Protein AF-A0AAW0UJ44-F1 (afdb_monomer_lite)

Organism: Scylla paramamosain (NCBI:txid85552)

InterPro domains:
  IPR011009 Protein kinase-like domain superfamily [SSF56112] (5-92)
  IPR020519 Divergent protein kinase domain 2A/B [PTHR32073] (2-184)
  IPR022049 FAM69, protein-kinase domain [PF12260] (1-160)

Foldseek 3Di:
DDDDDDDDDDAADFQLVVLPPDLLLLLVVLLLLLVVLCCLQPDQKRKAQQDFASRQWHAHPVSHIDGPDRPPIDTERLPDPQAAADEAEDPVPPDPQDQDDDPCNVHRHSGYSRSLLSSLQQAQDCCHSHPSCRHHSNPDDDPVLCVVPVCLNVLSVLLNVDDPPPDPDRPRNSVSSVVNSVSSVVVSVVVVVVD

Sequence (195 aa):
MCGRVIVEDYVGPTLSQLSHVSWLERADYARQLLEMAQEFSSAEFRLYLTDVSLDNFAVDTKGKVKIIDAENIVLVDPSVRGLETTEHINKGIGCQDCFSFSYEDLCGHTSTDHNFFAVCKGMLSSTAYSQDLPVGLLHSPPSWVTDVYPSLKTDVEDCAGHINLNIHHLPRRREAALHLHSQLVNILREALLHS

Radius of gyration: 17.27 Å; chains: 1; bounding box: 43×37×57 Å

Structure (mmCIF, N/CA/C/O backbone):
data_AF-A0AAW0UJ44-F1
#
_entry.id   AF-A0AAW0UJ44-F1
#
loop_
_atom_site.group_PDB
_atom_site.id
_atom_site.type_symbol
_atom_site.label_atom_id
_atom_site.label_alt_id
_atom_site.label_comp_id
_atom_site.label_asym_id
_atom_site.label_entity_id
_atom_site.label_seq_id
_atom_site.pdbx_PDB_ins_code
_atom_site.Cartn_x
_atom_site.Cartn_y
_atom_site.Cartn_z
_atom_site.occupancy
_atom_site.B_iso_or_equiv
_atom_site.auth_seq_id
_atom_site.auth_comp_id
_atom_site.auth_asym_id
_atom_site.auth_atom_id
_atom_site.pdbx_PDB_model_num
ATOM 1 N N . MET A 1 1 ? -23.323 -8.556 -32.069 1.00 46.91 1 MET A N 1
ATOM 2 C CA . MET A 1 1 ? -22.274 -8.084 -31.141 1.00 46.91 1 MET A CA 1
ATOM 3 C C . MET A 1 1 ? -21.636 -9.303 -30.510 1.00 46.91 1 MET A C 1
ATOM 5 O O . MET A 1 1 ? -22.373 -10.175 -30.071 1.00 46.91 1 MET A O 1
ATOM 9 N N . CYS A 1 2 ? -20.308 -9.373 -30.506 1.00 71.06 2 CYS A N 1
ATOM 10 C CA . CYS A 1 2 ? -19.541 -10.365 -29.752 1.00 71.06 2 CYS A CA 1
ATOM 11 C C . CYS A 1 2 ? -18.865 -9.631 -28.587 1.00 71.06 2 CYS A C 1
ATOM 13 O O . CYS A 1 2 ? -18.422 -8.500 -28.776 1.00 71.06 2 CYS A O 1
ATOM 15 N N . GLY A 1 3 ? -18.803 -10.250 -27.410 1.00 81.12 3 GLY A N 1
ATOM 16 C CA . GLY A 1 3 ? -18.160 -9.698 -26.215 1.00 81.12 3 GLY A CA 1
ATOM 17 C C . GLY A 1 3 ? -17.510 -10.806 -25.389 1.00 81.12 3 GLY A C 1
ATOM 18 O O . GLY A 1 3 ? -17.819 -11.983 -25.584 1.00 81.12 3 GLY A O 1
ATOM 19 N N . ARG A 1 4 ? -16.596 -10.430 -24.492 1.00 86.69 4 ARG A N 1
ATOM 20 C CA . ARG A 1 4 ? -15.988 -11.329 -23.503 1.00 86.69 4 ARG A CA 1
ATOM 21 C C . ARG A 1 4 ? -16.749 -11.177 -22.190 1.00 86.69 4 ARG A C 1
ATOM 23 O O . ARG A 1 4 ? -16.949 -10.059 -21.736 1.00 86.69 4 ARG A O 1
ATOM 30 N N . VAL A 1 5 ? -17.150 -12.297 -21.598 1.00 86.75 5 VAL A N 1
ATOM 31 C CA . VAL A 1 5 ? -17.680 -12.350 -20.232 1.00 86.75 5 VAL A CA 1
ATOM 32 C C . VAL A 1 5 ? -16.677 -13.128 -19.397 1.00 86.75 5 VAL A C 1
ATOM 34 O O . VAL A 1 5 ? -16.260 -14.216 -19.797 1.00 86.75 5 VAL A O 1
ATOM 37 N N . ILE A 1 6 ? -16.273 -12.551 -18.272 1.00 84.81 6 ILE A N 1
ATOM 38 C CA . ILE A 1 6 ? -15.472 -13.213 -17.245 1.00 84.81 6 ILE A CA 1
ATOM 39 C C . ILE A 1 6 ? -16.392 -13.373 -16.035 1.00 84.81 6 ILE A C 1
ATOM 41 O O . ILE A 1 6 ? -17.153 -12.462 -15.716 1.00 84.81 6 ILE A O 1
ATOM 45 N N . VAL A 1 7 ? -16.387 -14.558 -15.430 1.00 86.62 7 VAL A N 1
ATOM 46 C CA . VAL A 1 7 ? -17.130 -14.847 -14.200 1.00 86.62 7 VAL A CA 1
ATOM 47 C C . VAL A 1 7 ? -16.101 -15.143 -13.127 1.00 86.62 7 VAL A C 1
ATOM 49 O O . VAL A 1 7 ? -15.234 -15.992 -13.331 1.00 86.62 7 VAL A O 1
ATOM 52 N N . GLU A 1 8 ? -16.205 -14.433 -12.015 1.00 86.31 8 GLU A N 1
ATOM 53 C CA . GLU A 1 8 ? -15.254 -14.475 -10.910 1.00 86.31 8 GLU A CA 1
ATOM 54 C C . GLU A 1 8 ? -15.999 -14.753 -9.607 1.00 86.31 8 GLU A C 1
ATOM 56 O O . GLU A 1 8 ? -17.198 -14.478 -9.483 1.00 86.31 8 GLU A O 1
ATOM 61 N N . ASP A 1 9 ? -15.292 -15.324 -8.636 1.00 87.62 9 ASP A N 1
ATOM 62 C CA . ASP A 1 9 ? -15.851 -15.556 -7.310 1.00 87.62 9 ASP A CA 1
ATOM 63 C C . ASP A 1 9 ? -16.035 -14.228 -6.569 1.00 87.62 9 ASP A C 1
ATOM 65 O O . ASP A 1 9 ? -15.149 -13.372 -6.548 1.00 87.62 9 ASP A O 1
ATOM 69 N N . TYR A 1 10 ? -17.169 -14.077 -5.884 1.00 92.19 10 TYR A N 1
ATOM 70 C CA . TYR A 1 10 ? -17.384 -12.931 -5.008 1.00 92.19 10 TYR A CA 1
ATOM 71 C C . TYR A 1 10 ? -16.518 -13.053 -3.746 1.00 92.19 10 TYR A C 1
ATOM 73 O O . TYR A 1 10 ? -16.737 -13.936 -2.914 1.00 92.19 10 TYR A O 1
ATOM 81 N N . VAL A 1 11 ? -15.543 -12.153 -3.599 1.00 95.25 11 VAL A N 1
ATOM 82 C CA . VAL A 1 11 ? -14.631 -12.119 -2.444 1.00 95.25 11 VAL A CA 1
ATOM 83 C C . VAL A 1 11 ? -15.315 -11.545 -1.202 1.00 95.25 11 VAL A C 1
ATOM 85 O O . VAL A 1 11 ? -15.215 -12.130 -0.124 1.00 95.25 11 VAL A O 1
ATOM 88 N N . GLY A 1 12 ? -16.004 -10.414 -1.351 1.00 96.31 12 GLY A N 1
ATOM 89 C CA . GLY A 1 12 ? -16.557 -9.634 -0.248 1.00 96.31 12 GLY A CA 1
ATOM 90 C C . GLY A 1 12 ? -16.681 -8.148 -0.608 1.00 96.31 12 GLY A C 1
ATOM 91 O O . GLY A 1 12 ? -16.559 -7.800 -1.786 1.00 96.31 12 GLY A O 1
ATOM 92 N N . PRO A 1 13 ? -16.960 -7.270 0.372 1.00 96.50 13 PRO A N 1
ATOM 93 C CA . PRO A 1 13 ? -17.008 -5.824 0.155 1.00 96.50 13 PRO A CA 1
ATOM 94 C C . PRO A 1 13 ? -15.626 -5.246 -0.183 1.00 96.50 13 PRO A C 1
ATOM 96 O O . PRO A 1 13 ? -14.598 -5.755 0.279 1.00 96.50 13 PRO A O 1
ATOM 99 N N . THR A 1 14 ? -15.609 -4.169 -0.969 1.00 95.94 14 THR A N 1
ATOM 100 C CA . THR A 1 14 ? -14.381 -3.446 -1.329 1.00 95.94 14 THR A CA 1
ATOM 101 C C . THR A 1 14 ? -13.852 -2.613 -0.160 1.00 95.94 14 THR A C 1
ATOM 103 O O . THR A 1 14 ? -14.579 -2.317 0.793 1.00 95.94 14 THR A O 1
ATOM 106 N N . LEU A 1 15 ? -12.585 -2.191 -0.206 1.00 95.06 15 LEU A N 1
ATOM 107 C CA . LEU A 1 15 ? -12.025 -1.346 0.855 1.00 95.06 15 LEU A CA 1
ATOM 108 C C . LEU A 1 15 ? -12.718 0.023 0.946 1.00 95.06 15 LEU A C 1
ATOM 110 O O . LEU A 1 15 ? -12.825 0.567 2.046 1.00 95.06 15 LEU A O 1
ATOM 114 N N . SER A 1 16 ? -13.236 0.562 -0.163 1.00 92.44 16 SER A N 1
ATOM 115 C CA . SER A 1 16 ? -14.014 1.813 -0.167 1.00 92.44 16 SER A CA 1
ATOM 116 C C . SER A 1 16 ? -15.304 1.674 0.660 1.00 92.44 16 SER A C 1
ATOM 118 O O . SER A 1 16 ? -15.636 2.535 1.483 1.00 92.44 16 SER A O 1
ATOM 120 N N . GLN A 1 17 ? -15.979 0.527 0.531 1.00 93.12 17 GLN A N 1
ATOM 121 C CA . GLN A 1 17 ? -17.191 0.173 1.270 1.00 93.12 17 GLN A CA 1
ATOM 122 C C . GLN A 1 17 ? -16.921 -0.074 2.759 1.00 93.12 17 GLN A C 1
ATOM 124 O O . GLN A 1 17 ? -17.833 0.042 3.579 1.00 93.12 17 GLN A O 1
ATOM 129 N N . LEU A 1 18 ? -15.674 -0.372 3.128 1.00 91.75 18 LEU A N 1
ATOM 130 C CA . LEU A 1 18 ? -15.243 -0.667 4.495 1.00 91.75 18 LEU A CA 1
ATOM 131 C C . LEU A 1 18 ? -14.648 0.542 5.229 1.00 91.75 18 LEU A C 1
ATOM 133 O O . LEU A 1 18 ? -14.080 0.389 6.304 1.00 91.75 18 LEU A O 1
ATOM 137 N N . SER A 1 19 ? -14.821 1.767 4.733 1.00 84.88 19 SER A N 1
ATOM 138 C CA . SER A 1 19 ? -14.338 2.984 5.415 1.00 84.88 19 SER A CA 1
ATOM 139 C C . SER A 1 19 ? -14.875 3.176 6.848 1.00 84.88 19 SER A C 1
ATOM 141 O O . SER A 1 19 ? -14.248 3.861 7.656 1.00 84.88 19 SER A O 1
ATOM 143 N N . HIS A 1 20 ? -16.008 2.551 7.177 1.00 89.19 20 HIS A N 1
ATOM 144 C CA . HIS A 1 20 ? -16.716 2.677 8.453 1.00 89.19 20 HIS A CA 1
ATOM 145 C C . HIS A 1 20 ? -16.324 1.636 9.516 1.00 89.19 20 HIS A C 1
ATOM 147 O O . HIS A 1 20 ? -16.793 1.736 10.653 1.00 89.19 20 HIS A O 1
ATOM 153 N N . VAL A 1 21 ? -15.515 0.628 9.169 1.00 94.62 21 VAL A N 1
ATOM 154 C CA . VAL A 1 21 ? -15.103 -0.410 10.128 1.00 94.62 21 VAL A CA 1
ATOM 155 C C . VAL A 1 21 ? -14.151 0.151 11.186 1.00 94.62 21 VAL A C 1
ATOM 157 O O . VAL A 1 21 ? -13.693 1.301 11.106 1.00 94.62 21 VAL A O 1
ATOM 160 N N . SER A 1 22 ? -13.844 -0.655 12.207 1.00 95.88 22 SER A N 1
ATOM 161 C CA . SER A 1 22 ? -12.963 -0.211 13.283 1.00 95.88 22 SER A CA 1
ATOM 162 C C . SER A 1 22 ? -11.598 0.220 12.741 1.00 95.88 22 SER A C 1
ATOM 164 O O . SER A 1 22 ? -11.107 -0.275 11.725 1.00 95.88 22 SER A O 1
ATOM 166 N N . TRP A 1 23 ? -10.950 1.157 13.434 1.00 96.25 23 TRP A N 1
ATOM 167 C CA . TRP A 1 23 ? -9.623 1.604 13.015 1.00 96.25 23 TRP A CA 1
ATOM 168 C C . TRP A 1 23 ? -8.607 0.450 12.982 1.00 96.25 23 TRP A C 1
ATOM 170 O O . TRP A 1 23 ? -7.757 0.421 12.100 1.00 96.25 23 TRP A O 1
ATOM 180 N N . LEU A 1 24 ? -8.728 -0.529 13.889 1.00 97.25 24 LEU A N 1
ATOM 181 C CA . LEU A 1 24 ? -7.854 -1.706 13.921 1.00 97.25 24 LEU A CA 1
ATOM 182 C C . LEU A 1 24 ? -8.025 -2.598 12.687 1.00 97.25 24 LEU A C 1
ATOM 184 O O . LEU A 1 24 ? -7.034 -3.073 12.145 1.00 97.25 24 LEU A O 1
ATOM 188 N N . GLU A 1 25 ? -9.250 -2.780 12.198 1.00 97.31 25 GLU A N 1
ATOM 189 C CA . GLU A 1 25 ? -9.482 -3.497 10.939 1.00 97.31 25 GLU A CA 1
ATOM 190 C C . GLU A 1 25 ? -8.870 -2.742 9.753 1.00 97.31 25 GLU A C 1
ATOM 192 O O . GLU A 1 25 ? -8.134 -3.330 8.964 1.00 97.31 25 GLU A O 1
ATOM 197 N N . ARG A 1 26 ? -9.073 -1.418 9.672 1.00 96.69 26 ARG A N 1
ATOM 198 C CA . ARG A 1 26 ? -8.444 -0.590 8.626 1.00 96.69 26 ARG A CA 1
ATOM 199 C C . ARG A 1 26 ? -6.914 -0.628 8.690 1.00 96.69 26 ARG A C 1
ATOM 201 O O . ARG A 1 26 ? -6.260 -0.665 7.649 1.00 96.69 26 ARG A O 1
ATOM 208 N N . ALA A 1 27 ? -6.344 -0.647 9.894 1.00 97.88 27 ALA A N 1
ATOM 209 C CA . ALA A 1 27 ? -4.909 -0.783 10.117 1.00 97.88 27 ALA A CA 1
ATOM 210 C C . ALA A 1 27 ? -4.379 -2.151 9.662 1.00 97.88 27 ALA A C 1
ATOM 212 O O . ALA A 1 27 ? -3.304 -2.216 9.063 1.00 97.88 27 ALA A O 1
ATOM 213 N N . ASP A 1 28 ? -5.134 -3.233 9.869 1.00 98.44 28 ASP A N 1
ATOM 214 C CA . ASP A 1 28 ? -4.769 -4.547 9.336 1.00 98.44 28 ASP A CA 1
ATOM 215 C C . ASP A 1 28 ? -4.858 -4.598 7.804 1.00 98.44 28 ASP A C 1
ATOM 217 O O . ASP A 1 28 ? -3.968 -5.156 7.162 1.00 98.44 28 ASP A O 1
ATOM 221 N N . TYR A 1 29 ? -5.852 -3.951 7.190 1.00 98.31 29 TYR A N 1
ATOM 222 C CA . TYR A 1 29 ? -5.917 -3.838 5.727 1.00 98.31 29 TYR A CA 1
ATOM 223 C C . TYR A 1 29 ? -4.722 -3.057 5.172 1.00 98.31 29 TYR A C 1
ATOM 225 O O . TYR A 1 29 ? -4.083 -3.502 4.220 1.00 98.31 29 TYR A O 1
ATOM 233 N N . ALA A 1 30 ? -4.360 -1.938 5.804 1.00 97.94 30 ALA A N 1
ATOM 234 C CA . ALA A 1 30 ? -3.176 -1.160 5.448 1.00 97.94 30 ALA A CA 1
ATOM 235 C C . ALA A 1 30 ? -1.884 -1.986 5.553 1.00 97.94 30 ALA A C 1
ATOM 237 O O . ALA A 1 30 ? -1.056 -1.950 4.642 1.00 97.94 30 ALA A O 1
ATOM 238 N N . ARG A 1 31 ? -1.733 -2.783 6.620 1.00 98.56 31 ARG A N 1
ATOM 239 C CA . ARG A 1 31 ? -0.612 -3.722 6.780 1.00 98.56 31 ARG A CA 1
ATOM 240 C C . ARG A 1 31 ? -0.548 -4.711 5.611 1.00 98.56 31 ARG A C 1
ATOM 242 O O . ARG A 1 31 ? 0.523 -4.883 5.037 1.00 98.56 31 ARG A O 1
ATOM 249 N N . GLN A 1 32 ? -1.671 -5.330 5.241 1.00 98.69 32 GLN A N 1
ATOM 250 C CA . GLN A 1 32 ? -1.734 -6.284 4.122 1.00 98.69 32 GLN A CA 1
ATOM 251 C C . GLN A 1 32 ? -1.389 -5.629 2.775 1.00 98.69 32 GLN A C 1
ATOM 253 O O . GLN A 1 32 ? -0.674 -6.220 1.972 1.00 98.69 32 GLN A O 1
ATOM 258 N N . LEU A 1 33 ? -1.835 -4.393 2.531 1.00 98.25 33 LEU A N 1
ATOM 259 C CA . LEU A 1 33 ? -1.490 -3.649 1.312 1.00 98.25 33 LEU A CA 1
ATOM 260 C C . LEU A 1 33 ? 0.016 -3.354 1.216 1.00 98.25 33 LEU A C 1
ATOM 262 O O . LEU A 1 33 ? 0.597 -3.460 0.137 1.00 98.25 33 LEU A O 1
ATOM 266 N N . LEU A 1 34 ? 0.666 -3.016 2.335 1.00 98.50 34 LEU A N 1
ATOM 267 C CA . LEU A 1 34 ? 2.120 -2.815 2.382 1.00 98.50 34 LEU A CA 1
ATOM 268 C C . LEU A 1 34 ? 2.886 -4.122 2.119 1.00 98.50 34 LEU A C 1
ATOM 270 O O . LEU A 1 34 ? 3.910 -4.100 1.434 1.00 98.50 34 LEU A O 1
ATOM 274 N N . GLU A 1 35 ? 2.375 -5.258 2.606 1.00 98.38 35 GLU A N 1
ATOM 275 C CA . GLU A 1 35 ? 2.922 -6.587 2.291 1.00 98.38 35 GLU A CA 1
ATOM 276 C C . GLU A 1 35 ? 2.830 -6.884 0.797 1.00 98.38 35 GLU A C 1
ATOM 278 O O . GLU A 1 35 ? 3.846 -7.213 0.188 1.00 98.38 35 GLU A O 1
ATOM 283 N N . MET A 1 36 ? 1.663 -6.673 0.179 1.00 97.81 36 MET A N 1
ATOM 284 C CA . MET A 1 36 ? 1.495 -6.843 -1.269 1.00 97.81 36 MET A CA 1
ATOM 285 C C . MET A 1 36 ? 2.444 -5.938 -2.062 1.00 97.81 36 MET A C 1
ATOM 287 O O . MET A 1 36 ? 3.098 -6.398 -2.998 1.00 97.81 36 MET A O 1
ATOM 291 N N . ALA A 1 37 ? 2.574 -4.663 -1.673 1.00 97.25 37 ALA A N 1
ATOM 292 C CA . ALA A 1 37 ? 3.499 -3.739 -2.325 1.00 97.25 37 ALA A CA 1
ATOM 293 C C . ALA A 1 37 ? 4.945 -4.244 -2.265 1.00 97.25 37 ALA A C 1
ATOM 295 O O . ALA A 1 37 ? 5.669 -4.161 -3.263 1.00 97.25 37 ALA A O 1
ATOM 296 N N . GLN A 1 38 ? 5.365 -4.802 -1.129 1.00 97.38 38 GLN A N 1
ATOM 297 C CA . GLN A 1 38 ? 6.685 -5.402 -0.981 1.00 97.38 38 GLN A CA 1
ATOM 298 C C . GLN A 1 38 ? 6.826 -6.676 -1.816 1.00 97.38 38 GLN A C 1
ATOM 300 O O . GLN A 1 38 ? 7.807 -6.787 -2.553 1.00 97.38 38 GLN A O 1
ATOM 305 N N . GLU A 1 39 ? 5.876 -7.607 -1.754 1.00 97.00 39 GLU A N 1
ATOM 306 C CA . GLU A 1 39 ? 5.909 -8.869 -2.502 1.00 97.00 39 GLU A CA 1
ATOM 307 C C . GLU A 1 39 ? 5.997 -8.621 -4.012 1.00 97.00 39 GLU A C 1
ATOM 309 O O . GLU A 1 39 ? 6.934 -9.083 -4.661 1.00 97.00 39 GLU A O 1
ATOM 314 N N . PHE A 1 40 ? 5.123 -7.786 -4.572 1.00 96.44 40 PHE A N 1
ATOM 315 C CA . PHE A 1 40 ? 5.131 -7.463 -6.002 1.00 96.44 40 PHE A CA 1
ATOM 316 C C . PHE A 1 40 ? 6.371 -6.702 -6.462 1.00 96.44 40 PHE A C 1
ATOM 318 O O . PHE A 1 40 ? 6.834 -6.881 -7.588 1.00 96.44 40 PHE A O 1
ATOM 325 N N . SER A 1 41 ? 6.949 -5.884 -5.584 1.00 95.38 41 SER A N 1
ATOM 326 C CA . SER A 1 41 ? 8.183 -5.152 -5.881 1.00 95.38 41 SER A CA 1
ATOM 327 C C . SER A 1 41 ? 9.447 -5.983 -5.648 1.00 95.38 41 SER A C 1
ATOM 329 O O . SER A 1 41 ? 10.544 -5.481 -5.898 1.00 95.38 41 SER A O 1
ATOM 331 N N . SER A 1 42 ? 9.328 -7.207 -5.120 1.00 93.75 42 SER A N 1
ATOM 332 C CA . SER A 1 42 ? 10.460 -8.082 -4.776 1.00 93.75 42 SER A CA 1
ATOM 333 C C . SER A 1 42 ? 10.389 -9.495 -5.370 1.00 93.75 42 SER A C 1
ATOM 335 O O . SER A 1 42 ? 11.395 -10.206 -5.321 1.00 93.75 42 SER A O 1
ATOM 337 N N . ALA A 1 43 ? 9.282 -9.856 -6.022 1.00 93.81 43 ALA A N 1
ATOM 338 C CA . ALA A 1 43 ? 9.097 -11.101 -6.763 1.00 93.81 43 ALA A CA 1
ATOM 339 C C . ALA A 1 43 ? 10.068 -11.255 -7.949 1.00 93.81 43 ALA A C 1
ATOM 341 O O . ALA A 1 43 ? 10.665 -10.278 -8.402 1.00 93.81 43 ALA A O 1
ATOM 342 N N . GLU A 1 44 ? 10.223 -12.489 -8.447 1.00 94.38 44 GLU A N 1
ATOM 343 C CA . GLU A 1 44 ? 11.096 -12.829 -9.588 1.00 94.38 44 GLU A CA 1
ATOM 344 C C . GLU A 1 44 ? 10.878 -11.880 -10.770 1.00 94.38 44 GLU A C 1
ATOM 346 O O . GLU A 1 44 ? 11.822 -11.260 -11.252 1.00 94.38 44 GLU A O 1
ATOM 351 N N . PHE A 1 45 ? 9.611 -11.693 -11.136 1.00 95.81 45 PHE A N 1
ATOM 352 C CA . PHE A 1 45 ? 9.167 -10.600 -11.983 1.00 95.81 45 PHE A CA 1
ATOM 353 C C . PHE A 1 45 ? 8.587 -9.499 -11.107 1.00 95.81 45 PHE A C 1
ATOM 355 O O . PHE A 1 45 ? 7.794 -9.770 -10.202 1.00 95.81 45 PHE A O 1
ATOM 362 N N . ARG A 1 46 ? 8.950 -8.249 -11.388 1.00 96.25 46 ARG A N 1
ATOM 363 C CA . ARG A 1 46 ? 8.305 -7.108 -10.742 1.00 96.25 46 ARG A CA 1
ATOM 364 C C . ARG A 1 46 ? 6.923 -6.937 -11.345 1.00 96.25 46 ARG A C 1
ATOM 366 O O . ARG A 1 46 ? 6.785 -6.899 -12.566 1.00 96.25 46 ARG A O 1
ATOM 373 N N . LEU A 1 47 ? 5.922 -6.843 -10.482 1.00 96.56 47 LEU A N 1
ATOM 374 C CA . LEU A 1 47 ? 4.538 -6.595 -10.863 1.00 96.56 47 LEU A CA 1
ATOM 375 C C . LEU A 1 47 ? 4.195 -5.175 -10.431 1.00 96.56 47 LEU A C 1
ATOM 377 O O . LEU A 1 47 ? 4.207 -4.879 -9.240 1.00 96.56 47 LEU A O 1
ATOM 381 N N . TYR A 1 48 ? 3.924 -4.287 -11.376 1.00 95.81 48 TYR A N 1
ATOM 382 C CA . TYR A 1 48 ? 3.569 -2.900 -11.094 1.00 95.81 48 TYR A CA 1
ATOM 383 C C . TYR A 1 48 ? 2.094 -2.681 -11.396 1.00 95.81 48 TYR A C 1
ATOM 385 O O . TYR A 1 48 ? 1.661 -2.813 -12.541 1.00 95.81 48 TYR A O 1
ATOM 393 N N . LEU A 1 49 ? 1.327 -2.393 -10.344 1.00 92.62 49 LEU A N 1
ATOM 394 C CA . LEU A 1 49 ? -0.107 -2.145 -10.441 1.00 92.62 49 LEU A CA 1
ATOM 395 C C . LEU A 1 49 ? -0.341 -0.736 -10.986 1.00 92.62 49 LEU A C 1
ATOM 397 O O . LEU A 1 49 ? 0.050 0.234 -10.348 1.00 92.62 49 LEU A O 1
ATOM 401 N N . THR A 1 50 ? -1.003 -0.611 -12.130 1.00 91.25 50 THR A N 1
ATOM 402 C CA . THR A 1 50 ? -1.202 0.684 -12.805 1.00 91.25 50 THR A CA 1
ATOM 403 C C . THR A 1 50 ? -2.594 1.280 -12.625 1.00 91.25 50 THR A C 1
ATOM 405 O O . THR A 1 50 ? -2.832 2.401 -13.070 1.00 91.25 50 THR A O 1
ATOM 408 N N . ASP A 1 51 ? -3.500 0.556 -11.975 1.00 87.25 51 ASP A N 1
ATOM 409 C CA . ASP A 1 51 ? -4.828 1.046 -11.622 1.00 87.25 51 ASP A CA 1
ATOM 410 C C . ASP A 1 51 ? -5.124 0.705 -10.160 1.00 87.25 51 ASP A C 1
ATOM 412 O O . ASP A 1 51 ? -5.728 -0.312 -9.829 1.00 87.25 51 ASP A O 1
ATOM 416 N N . VAL A 1 52 ? -4.561 1.497 -9.247 1.00 88.12 52 VAL A N 1
ATOM 417 C CA . VAL A 1 52 ? -4.663 1.252 -7.805 1.00 88.12 52 VAL A CA 1
ATOM 418 C C . VAL A 1 52 ? -5.706 2.184 -7.207 1.00 88.12 52 VAL A C 1
ATOM 420 O O . VAL A 1 52 ? -5.511 3.397 -7.139 1.00 88.12 52 VAL A O 1
ATOM 423 N N . SER A 1 53 ? -6.798 1.599 -6.723 1.00 88.94 53 SER A N 1
ATOM 424 C CA . SER A 1 53 ? -7.883 2.279 -6.015 1.00 88.94 53 SER A CA 1
ATOM 425 C C . SER A 1 53 ? -8.407 1.382 -4.892 1.00 88.94 53 SER A C 1
ATOM 427 O O . SER A 1 53 ? -8.156 0.179 -4.896 1.00 88.94 53 SER A O 1
ATOM 429 N N . LEU A 1 54 ? -9.158 1.935 -3.935 1.00 91.62 54 LEU A N 1
ATOM 430 C CA . LEU A 1 54 ? -9.762 1.131 -2.863 1.00 91.62 54 LEU A CA 1
ATOM 431 C C . LEU A 1 54 ? -10.853 0.169 -3.368 1.00 91.62 54 LEU A C 1
ATOM 433 O O . LEU A 1 54 ? -11.162 -0.798 -2.672 1.00 91.62 54 LEU A O 1
ATOM 437 N N . ASP A 1 55 ? -11.422 0.410 -4.550 1.00 92.00 55 ASP A N 1
ATOM 438 C CA . ASP A 1 55 ? -12.411 -0.475 -5.173 1.00 92.00 55 ASP A CA 1
ATOM 439 C C . ASP A 1 55 ? -11.786 -1.722 -5.798 1.00 92.00 55 ASP A C 1
ATOM 441 O O . ASP A 1 55 ? -12.430 -2.766 -5.851 1.00 92.00 55 ASP A O 1
ATOM 445 N N . ASN A 1 56 ? -10.508 -1.660 -6.171 1.00 93.06 56 ASN A N 1
ATOM 446 C CA . ASN A 1 56 ? -9.807 -2.783 -6.800 1.00 93.06 56 ASN A CA 1
ATOM 447 C C . ASN A 1 56 ? -9.345 -3.840 -5.778 1.00 93.06 56 ASN A C 1
ATOM 449 O O . ASN A 1 56 ? -8.799 -4.885 -6.148 1.00 93.06 56 ASN A O 1
ATOM 453 N N . PHE A 1 57 ? -9.610 -3.604 -4.487 1.00 95.44 57 PHE A N 1
ATOM 454 C CA . PHE A 1 57 ? -9.344 -4.535 -3.396 1.00 95.44 57 PHE A CA 1
ATOM 455 C C . PHE A 1 57 ? -10.616 -4.849 -2.614 1.00 95.44 57 PHE A C 1
ATOM 457 O O . PHE A 1 57 ? -11.357 -3.949 -2.220 1.00 95.44 57 PHE A O 1
ATOM 464 N N . ALA A 1 58 ? -10.815 -6.126 -2.298 1.00 97.00 58 ALA A N 1
ATOM 465 C CA . ALA A 1 58 ? -11.902 -6.597 -1.448 1.00 97.00 58 ALA A CA 1
ATOM 466 C C . ALA A 1 58 ? -11.388 -7.414 -0.268 1.00 97.00 58 ALA A C 1
ATOM 468 O O . ALA A 1 58 ? -10.287 -7.967 -0.303 1.00 97.00 58 ALA A O 1
ATOM 469 N N . VAL A 1 59 ? -12.204 -7.499 0.778 1.00 97.94 59 VAL A N 1
ATOM 470 C CA . VAL A 1 59 ? -11.877 -8.239 1.998 1.00 97.94 59 VAL A CA 1
ATOM 471 C C . VAL A 1 59 ? -12.774 -9.460 2.108 1.00 97.94 59 VAL A C 1
ATOM 473 O O . VAL A 1 59 ? -13.998 -9.346 2.071 1.00 97.94 59 VAL A O 1
ATOM 476 N N . ASP A 1 60 ? -12.167 -10.636 2.250 1.00 96.88 60 ASP A N 1
ATOM 477 C CA . ASP A 1 60 ? -12.920 -11.873 2.438 1.00 96.88 60 ASP A CA 1
ATOM 478 C C . ASP A 1 60 ? -13.451 -12.040 3.872 1.00 96.88 60 ASP A C 1
ATOM 480 O O . ASP A 1 60 ? -13.125 -11.290 4.794 1.00 96.88 60 ASP A O 1
ATOM 484 N N . THR A 1 61 ? -14.255 -13.080 4.099 1.00 95.50 61 THR A N 1
ATOM 485 C CA . THR A 1 61 ? -14.857 -13.361 5.416 1.00 95.50 61 THR A CA 1
ATOM 486 C C . THR A 1 61 ? -13.841 -13.664 6.525 1.00 95.50 61 THR A C 1
ATOM 488 O O . THR A 1 61 ? -14.231 -13.812 7.681 1.00 95.50 61 THR A O 1
ATOM 491 N N . LYS A 1 62 ? -12.554 -13.831 6.197 1.00 96.38 62 LYS A N 1
ATOM 492 C CA . LYS A 1 62 ? -11.453 -14.045 7.147 1.00 96.38 62 LYS A CA 1
ATOM 493 C C . LYS A 1 62 ? -10.631 -12.772 7.369 1.00 96.38 62 LYS A C 1
ATOM 495 O O . LYS A 1 62 ? -9.582 -12.847 8.008 1.00 96.38 62 LYS A O 1
ATOM 500 N N . GLY A 1 63 ? -11.067 -11.632 6.831 1.00 96.38 63 GLY A N 1
ATOM 501 C CA . GLY A 1 63 ? -10.348 -10.366 6.922 1.00 96.38 63 GLY A CA 1
ATOM 502 C C . GLY A 1 63 ? -9.152 -10.271 5.974 1.00 96.38 63 GLY A C 1
ATOM 503 O O . GLY A 1 63 ? -8.277 -9.436 6.196 1.00 96.38 63 GLY A O 1
ATOM 504 N N . LYS A 1 64 ? -9.052 -11.127 4.944 1.00 98.12 64 LYS A N 1
ATOM 505 C CA . LYS A 1 64 ? -7.938 -11.074 3.987 1.00 98.12 64 LYS A CA 1
ATOM 506 C C . LYS A 1 64 ? -8.253 -10.154 2.823 1.00 98.12 64 LYS A C 1
ATOM 508 O O . LYS A 1 64 ? -9.241 -10.362 2.122 1.00 98.12 64 LYS A O 1
ATOM 513 N N . VAL A 1 65 ? -7.376 -9.176 2.615 1.00 97.81 65 VAL A N 1
ATOM 514 C CA . VAL A 1 65 ? -7.400 -8.288 1.455 1.00 97.81 65 VAL A CA 1
ATOM 515 C C . VAL A 1 65 ? -6.987 -9.097 0.225 1.00 97.81 65 VAL A C 1
ATOM 517 O O . VAL A 1 65 ? -6.013 -9.851 0.268 1.00 97.81 65 VAL A O 1
ATOM 520 N N . LYS A 1 66 ? -7.725 -8.951 -0.873 1.00 96.50 66 LYS A N 1
ATOM 521 C CA . LYS A 1 66 ? -7.427 -9.540 -2.181 1.00 96.50 66 LYS A CA 1
ATOM 522 C C . LYS A 1 66 ? -7.612 -8.499 -3.268 1.00 96.50 66 LYS A C 1
ATOM 524 O O . LYS A 1 66 ? -8.496 -7.655 -3.160 1.00 96.50 66 LYS A O 1
ATOM 529 N N . ILE A 1 67 ? -6.817 -8.612 -4.323 1.00 94.25 67 ILE A N 1
ATOM 530 C CA . ILE A 1 67 ? -7.043 -7.865 -5.558 1.00 94.25 67 ILE A CA 1
ATOM 531 C C . ILE A 1 67 ? -8.198 -8.526 -6.300 1.00 94.25 67 ILE A C 1
ATOM 533 O O . ILE A 1 67 ? -8.175 -9.741 -6.506 1.00 94.25 67 ILE A O 1
ATOM 537 N N . ILE A 1 68 ? -9.193 -7.727 -6.664 1.00 93.62 68 ILE A N 1
ATOM 538 C CA . ILE A 1 68 ? -10.335 -8.160 -7.476 1.00 93.62 68 ILE A CA 1
ATOM 539 C C . ILE A 1 68 ? -10.316 -7.549 -8.874 1.00 93.62 68 ILE A C 1
ATOM 541 O O . ILE A 1 68 ? -10.938 -8.099 -9.770 1.00 93.62 68 ILE A O 1
ATOM 545 N N . ASP A 1 69 ? -9.556 -6.470 -9.069 1.00 89.19 69 ASP A N 1
ATOM 546 C CA . ASP A 1 69 ? -9.273 -5.907 -10.382 1.00 89.19 69 ASP A CA 1
ATOM 547 C C . ASP A 1 69 ? -7.759 -5.727 -10.539 1.00 89.19 69 ASP A C 1
ATOM 549 O O . ASP A 1 69 ? -7.101 -5.018 -9.776 1.00 89.19 69 ASP A O 1
ATOM 553 N N . ALA A 1 70 ? -7.207 -6.454 -11.505 1.00 85.44 70 ALA A N 1
ATOM 554 C CA . ALA A 1 70 ? -5.787 -6.526 -11.820 1.00 85.44 70 ALA A CA 1
ATOM 555 C C . ALA A 1 70 ? -5.519 -6.062 -13.262 1.00 85.44 70 ALA A C 1
ATOM 557 O O . ALA A 1 70 ? -4.608 -6.565 -13.932 1.00 85.44 70 ALA A O 1
ATOM 558 N N . GLU A 1 71 ? -6.330 -5.141 -13.778 1.00 87.25 71 GLU A N 1
ATOM 559 C CA . GLU A 1 71 ? -6.121 -4.592 -15.108 1.00 87.25 71 GLU A CA 1
ATOM 560 C C . GLU A 1 71 ? -4.782 -3.843 -15.228 1.00 87.25 71 GLU A C 1
ATOM 562 O O . GLU A 1 71 ? -4.273 -3.209 -14.303 1.00 87.25 71 GLU A O 1
ATOM 567 N N . ASN A 1 72 ? -4.201 -3.929 -16.428 1.00 87.81 72 ASN A N 1
ATOM 568 C CA . ASN A 1 72 ? -3.039 -3.149 -16.862 1.00 87.81 72 ASN A CA 1
ATOM 569 C C . ASN A 1 72 ? -1.721 -3.362 -16.076 1.00 87.81 72 ASN A C 1
ATOM 571 O O . ASN A 1 72 ? -0.778 -2.596 -16.264 1.00 87.81 72 ASN A O 1
ATOM 575 N N . ILE A 1 73 ? -1.590 -4.439 -15.286 1.00 92.88 73 ILE A N 1
ATOM 576 C CA . ILE A 1 73 ? -0.334 -4.769 -14.584 1.00 92.88 73 ILE A CA 1
ATOM 577 C C . ILE A 1 73 ? 0.860 -4.793 -15.548 1.00 92.88 73 ILE A C 1
ATOM 579 O O . ILE A 1 73 ? 0.878 -5.531 -16.537 1.00 92.88 73 ILE A O 1
ATOM 583 N N . VAL A 1 74 ? 1.902 -4.038 -15.201 1.00 95.44 74 VAL A N 1
ATOM 584 C CA . VAL A 1 74 ? 3.189 -4.067 -15.897 1.00 95.44 74 VAL A CA 1
ATOM 585 C C . VAL A 1 74 ? 4.074 -5.127 -15.261 1.00 95.44 74 VAL A C 1
ATOM 587 O O . VAL A 1 74 ? 4.338 -5.098 -14.060 1.00 95.44 74 VAL A O 1
ATOM 590 N N . LEU A 1 75 ? 4.549 -6.057 -16.085 1.00 96.06 75 LEU A N 1
ATOM 591 C CA . LEU A 1 75 ? 5.452 -7.126 -15.682 1.00 96.06 75 LEU A CA 1
ATOM 592 C C . LEU A 1 75 ? 6.865 -6.825 -16.188 1.00 96.06 75 LEU A C 1
ATOM 594 O O . LEU A 1 75 ? 7.071 -6.664 -17.391 1.00 96.06 75 LEU A O 1
ATOM 598 N N . VAL A 1 76 ? 7.835 -6.765 -15.275 1.00 96.62 76 VAL A N 1
ATOM 599 C CA . VAL A 1 76 ? 9.240 -6.467 -15.592 1.00 96.62 76 VAL A CA 1
ATOM 600 C C . VAL A 1 76 ? 10.128 -7.604 -15.115 1.00 96.62 76 VAL A C 1
ATOM 602 O O . VAL A 1 76 ? 10.085 -7.989 -13.949 1.00 96.62 76 VAL A O 1
ATOM 605 N N . ASP A 1 77 ? 10.958 -8.122 -16.016 1.00 96.81 77 ASP A N 1
ATOM 606 C CA . ASP A 1 77 ? 12.041 -9.043 -15.682 1.00 96.81 77 ASP A CA 1
ATOM 607 C C . ASP A 1 77 ? 13.299 -8.232 -15.315 1.00 96.81 77 ASP A C 1
ATOM 609 O O . ASP A 1 77 ? 13.945 -7.670 -16.207 1.00 96.81 77 ASP A O 1
ATOM 613 N N . PRO A 1 78 ? 13.681 -8.156 -14.025 1.00 94.81 78 PRO A N 1
ATOM 614 C CA . PRO A 1 78 ? 14.832 -7.369 -13.598 1.00 94.81 78 PRO A CA 1
ATOM 615 C C . PRO A 1 78 ? 16.176 -7.994 -14.014 1.00 94.81 78 PRO A C 1
ATOM 617 O O . PRO A 1 78 ? 17.219 -7.381 -13.787 1.00 94.81 78 PRO A O 1
ATOM 620 N N . SER A 1 79 ? 16.186 -9.205 -14.591 1.00 94.94 79 SER A N 1
ATOM 621 C CA . SER A 1 79 ? 17.395 -9.884 -15.077 1.00 94.94 79 SER A CA 1
ATOM 622 C C . SER A 1 79 ? 17.809 -9.466 -16.495 1.00 94.94 79 SER A C 1
ATOM 624 O O . SER A 1 79 ? 18.929 -9.764 -16.932 1.00 94.94 79 SER A O 1
ATOM 626 N N . VAL A 1 80 ? 16.936 -8.748 -17.212 1.00 94.19 80 VAL A N 1
ATOM 627 C CA . VAL A 1 80 ? 17.217 -8.224 -18.552 1.00 94.19 80 VAL A CA 1
ATOM 628 C C . VAL A 1 80 ? 18.387 -7.237 -18.502 1.00 94.19 80 VAL A C 1
ATOM 630 O O . VAL A 1 80 ? 18.502 -6.391 -17.615 1.00 94.19 80 VAL A O 1
ATOM 633 N N . ARG A 1 81 ? 19.299 -7.342 -19.475 1.00 92.75 81 ARG A N 1
ATOM 634 C CA . ARG A 1 81 ? 20.460 -6.445 -19.569 1.00 92.75 81 ARG A CA 1
ATOM 635 C C . ARG A 1 81 ? 20.047 -5.062 -20.064 1.00 92.75 81 ARG A C 1
ATOM 637 O O . ARG A 1 81 ? 19.213 -4.953 -20.954 1.00 92.75 81 ARG A O 1
ATOM 644 N N . GLY A 1 82 ? 20.740 -4.034 -19.577 1.00 92.19 82 GLY A N 1
ATOM 645 C CA . GLY A 1 82 ? 20.537 -2.649 -20.012 1.00 92.19 82 GLY A CA 1
ATOM 646 C C . GLY A 1 82 ? 19.516 -1.870 -19.183 1.00 92.19 82 GLY A C 1
ATOM 647 O O . GLY A 1 82 ? 19.235 -0.732 -19.531 1.00 92.19 82 GLY A O 1
ATOM 648 N N . LEU A 1 83 ? 18.998 -2.460 -18.101 1.00 95.06 83 LEU A N 1
ATOM 649 C CA . LEU A 1 83 ? 18.194 -1.753 -17.108 1.00 95.06 83 LEU A CA 1
ATOM 650 C C . LEU A 1 83 ? 19.078 -0.917 -16.177 1.00 95.06 83 LEU A C 1
ATOM 652 O O . LEU A 1 83 ? 20.161 -1.353 -15.769 1.00 95.06 83 LEU A O 1
ATOM 656 N N . GLU A 1 84 ? 18.576 0.248 -15.789 1.00 94.69 84 GLU A N 1
ATOM 657 C CA . GLU A 1 84 ? 19.173 1.076 -14.749 1.00 94.69 84 GLU A CA 1
ATOM 658 C C . GLU A 1 84 ? 19.088 0.364 -13.393 1.00 94.69 84 GLU A C 1
ATOM 660 O O . GLU A 1 84 ? 18.055 -0.188 -13.005 1.00 94.69 84 GLU A O 1
ATOM 665 N N . THR A 1 85 ? 20.200 0.343 -12.658 1.00 91.88 85 THR A N 1
ATOM 666 C CA . THR A 1 85 ? 20.293 -0.361 -11.365 1.00 91.88 85 THR A CA 1
ATOM 667 C C . THR A 1 85 ? 19.922 0.517 -10.178 1.00 91.88 85 THR A C 1
ATOM 669 O O . THR A 1 85 ? 19.700 0.014 -9.074 1.00 91.88 85 THR A O 1
ATOM 672 N N . THR A 1 86 ? 19.860 1.829 -10.387 1.00 90.12 86 THR A N 1
ATOM 673 C CA . THR A 1 86 ? 19.307 2.771 -9.423 1.00 90.12 86 THR A CA 1
ATOM 674 C C . THR A 1 86 ? 17.798 2.565 -9.336 1.00 90.12 86 THR A C 1
ATOM 676 O O . THR A 1 86 ? 17.123 2.373 -10.340 1.00 90.12 86 THR A O 1
ATOM 679 N N . GL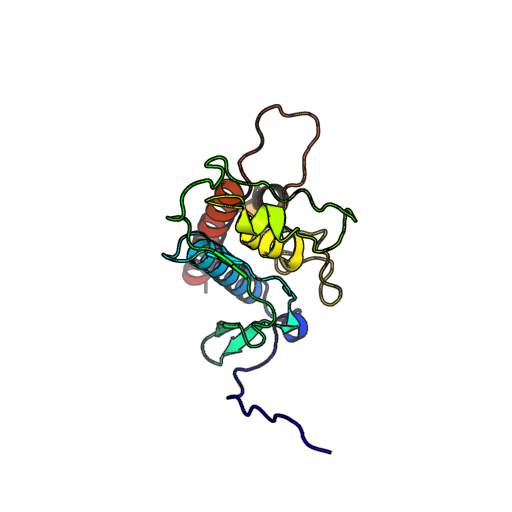U A 1 87 ? 17.248 2.578 -8.122 1.00 89.62 87 GLU A N 1
ATOM 680 C CA . GLU A 1 87 ? 15.797 2.481 -7.967 1.00 89.62 87 GLU A CA 1
ATOM 681 C C . GLU A 1 87 ? 15.137 3.741 -8.532 1.00 89.62 87 GLU A C 1
ATOM 683 O O . GLU A 1 87 ? 15.478 4.859 -8.131 1.00 89.62 87 GLU A O 1
ATOM 688 N N . HIS A 1 88 ? 14.178 3.562 -9.439 1.00 91.44 88 HIS A N 1
ATOM 689 C CA . HIS A 1 88 ? 13.361 4.669 -9.907 1.00 91.44 88 HIS A CA 1
ATOM 690 C C . HIS A 1 88 ? 12.384 5.108 -8.815 1.00 91.44 88 HIS A C 1
ATOM 692 O O . HIS A 1 88 ? 11.563 4.319 -8.332 1.00 91.44 88 HIS A O 1
ATOM 698 N N . ILE A 1 89 ? 12.457 6.394 -8.478 1.00 88.81 89 ILE A N 1
ATOM 699 C CA . ILE A 1 89 ? 11.571 7.044 -7.518 1.00 88.81 89 ILE A CA 1
ATOM 700 C C . ILE A 1 89 ? 10.421 7.698 -8.269 1.00 88.81 89 ILE A C 1
ATOM 702 O O . ILE A 1 89 ? 10.622 8.676 -8.991 1.00 88.81 89 ILE A O 1
ATOM 7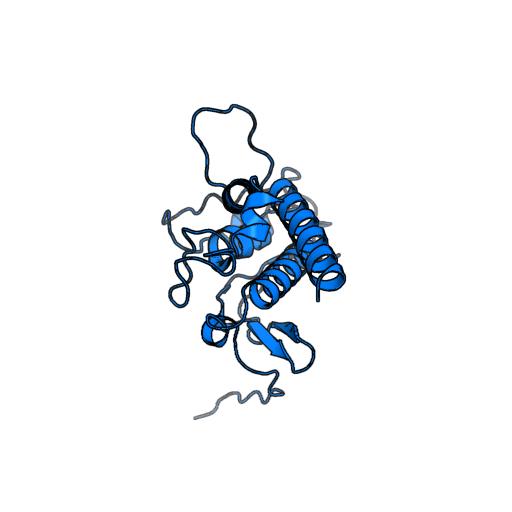06 N N . ASN A 1 90 ? 9.204 7.206 -8.050 1.00 86.81 90 ASN A N 1
ATOM 707 C CA . ASN A 1 90 ? 8.012 7.810 -8.619 1.00 86.81 90 ASN A CA 1
ATOM 708 C C . ASN A 1 90 ? 7.784 9.205 -8.010 1.00 86.81 90 ASN A C 1
ATOM 710 O O . ASN A 1 90 ? 7.620 9.346 -6.793 1.00 86.81 90 ASN A O 1
ATOM 714 N N . LYS A 1 91 ? 7.799 10.233 -8.863 1.00 78.56 91 LYS A N 1
ATOM 715 C CA . LYS A 1 91 ? 7.682 11.646 -8.469 1.00 78.56 91 LYS A CA 1
ATOM 716 C C . LYS A 1 91 ? 6.252 12.196 -8.532 1.00 78.56 91 LYS A C 1
ATOM 718 O O . LYS A 1 91 ? 6.080 13.381 -8.270 1.00 78.56 91 LYS A O 1
ATOM 723 N N . GLY A 1 92 ? 5.254 11.399 -8.923 1.00 72.94 92 GLY A N 1
ATOM 724 C CA . GLY A 1 92 ? 3.901 11.907 -9.177 1.00 72.94 92 GLY A CA 1
ATOM 725 C C . GLY A 1 92 ? 3.860 12.910 -10.340 1.00 72.94 92 GLY A C 1
ATOM 726 O O . GLY A 1 92 ? 3.228 13.959 -10.254 1.00 72.94 92 GLY A O 1
ATOM 727 N N . ILE A 1 93 ? 4.602 12.643 -11.424 1.00 60.00 93 ILE A N 1
ATOM 728 C CA . ILE A 1 93 ? 4.678 13.539 -12.592 1.00 60.00 93 ILE A CA 1
ATOM 729 C C . ILE A 1 93 ? 3.268 13.738 -13.171 1.00 60.00 93 ILE A C 1
ATOM 731 O O . ILE A 1 93 ? 2.595 12.762 -13.483 1.00 60.00 93 ILE A O 1
ATOM 735 N N . GLY A 1 94 ? 2.829 14.986 -13.345 1.00 57.53 94 GLY A N 1
ATOM 736 C CA . GLY A 1 94 ? 1.570 15.317 -14.028 1.00 57.53 94 GLY A CA 1
ATOM 737 C C . GLY A 1 94 ? 0.438 15.793 -13.119 1.00 57.53 94 GLY A C 1
ATOM 738 O O . GLY A 1 94 ? -0.350 16.618 -13.572 1.00 57.53 94 GLY A O 1
ATOM 739 N N . CYS A 1 95 ? 0.396 15.391 -11.843 1.00 58.31 95 CYS A N 1
ATOM 740 C CA . CYS A 1 95 ? -0.318 16.134 -10.803 1.00 58.31 95 CYS A CA 1
ATOM 741 C C . CYS A 1 95 ? 0.085 15.681 -9.387 1.00 58.31 95 CYS A C 1
ATOM 743 O O . CYS A 1 95 ? 0.390 14.518 -9.146 1.00 58.31 95 CYS A O 1
ATOM 745 N N . GLN A 1 96 ? 0.078 16.625 -8.443 1.00 54.09 96 GLN A N 1
ATOM 746 C CA . GLN A 1 96 ? 0.550 16.428 -7.066 1.00 54.09 96 GLN A CA 1
ATOM 747 C C . GLN A 1 96 ? -0.375 15.518 -6.224 1.00 54.09 96 GLN A C 1
ATOM 749 O O . GLN A 1 96 ? 0.059 14.971 -5.208 1.00 54.09 96 GLN A O 1
ATOM 754 N N . ASP A 1 97 ? -1.611 15.308 -6.696 1.00 61.56 97 ASP A N 1
ATOM 755 C CA . ASP A 1 97 ? -2.693 14.589 -6.012 1.00 61.56 97 ASP A CA 1
ATOM 756 C C . ASP A 1 97 ? -3.332 13.497 -6.895 1.00 61.56 97 ASP A C 1
ATOM 758 O O . ASP A 1 97 ? -4.533 13.251 -6.818 1.00 61.56 97 ASP A O 1
ATOM 762 N N . CYS A 1 98 ? -2.560 12.846 -7.768 1.00 72.00 98 CYS A N 1
ATOM 763 C CA . CYS A 1 98 ? -3.049 11.729 -8.580 1.00 72.00 98 CYS A CA 1
ATOM 764 C C . CYS A 1 98 ? -2.022 10.617 -8.694 1.00 72.00 98 CYS A C 1
ATOM 766 O O . CYS A 1 98 ? -0.814 10.803 -8.526 1.00 72.00 98 CYS A O 1
ATOM 768 N N . PHE A 1 99 ? -2.542 9.442 -9.024 1.00 80.06 99 PHE A N 1
ATOM 769 C CA . PHE A 1 99 ? -1.727 8.327 -9.432 1.00 80.06 99 PHE A CA 1
ATOM 770 C C . PHE A 1 99 ? -1.133 8.584 -10.816 1.00 80.06 99 PHE A C 1
ATOM 772 O O . PHE A 1 99 ? -1.865 8.783 -11.785 1.00 80.06 99 PHE A O 1
ATOM 779 N N . SER A 1 100 ? 0.195 8.590 -10.918 1.00 81.75 100 SER A N 1
ATOM 780 C CA . SER A 1 100 ? 0.877 8.715 -12.200 1.00 81.75 100 SER A CA 1
ATOM 781 C C . SER A 1 100 ? 2.118 7.839 -12.275 1.00 81.75 100 SER A C 1
ATOM 783 O O . SER A 1 100 ? 2.751 7.510 -11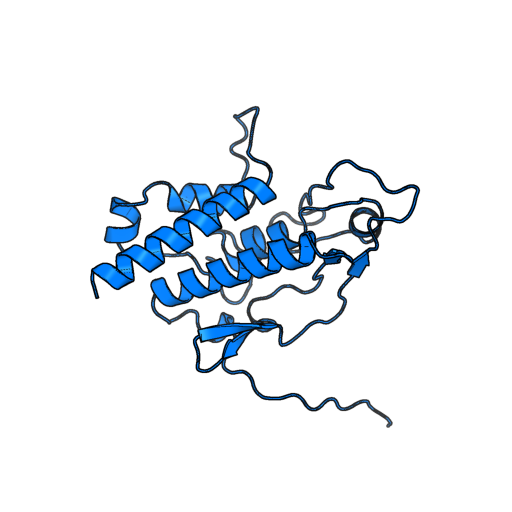.268 1.00 81.75 100 SER A O 1
ATOM 785 N N . PHE A 1 101 ? 2.446 7.417 -13.492 1.00 87.94 101 PHE A N 1
ATOM 786 C CA . PHE A 1 101 ? 3.592 6.571 -13.795 1.00 87.94 101 PHE A CA 1
ATOM 787 C C . PHE A 1 101 ? 3.957 6.691 -15.278 1.00 87.94 101 PHE A C 1
ATOM 789 O O . PHE A 1 101 ? 3.177 7.188 -16.089 1.00 87.94 101 PHE A O 1
ATOM 796 N N . SER A 1 102 ? 5.150 6.217 -15.625 1.00 90.69 102 SER A N 1
ATOM 797 C CA . SER A 1 102 ? 5.631 6.105 -16.999 1.00 90.69 102 SER A CA 1
ATOM 798 C C . SER A 1 102 ? 6.049 4.667 -17.254 1.00 90.69 102 SER A C 1
ATOM 800 O O . SER A 1 102 ? 6.818 4.109 -16.476 1.00 90.69 102 SER A O 1
ATOM 802 N N . TYR A 1 103 ? 5.589 4.074 -18.356 1.00 93.12 103 TYR A N 1
ATOM 803 C CA . TYR A 1 103 ? 6.056 2.748 -18.766 1.00 93.12 103 TYR A CA 1
ATOM 804 C C . TYR A 1 103 ? 7.570 2.718 -18.994 1.00 93.12 103 TYR A C 1
ATOM 806 O O . TYR A 1 103 ? 8.198 1.706 -18.714 1.00 93.12 103 TYR A O 1
ATOM 814 N N . GLU A 1 104 ? 8.164 3.818 -19.460 1.00 94.25 104 GLU A N 1
ATOM 815 C CA . GLU A 1 104 ? 9.616 3.921 -19.631 1.00 94.25 104 GLU A CA 1
ATOM 816 C C . GLU A 1 104 ? 10.337 3.826 -18.283 1.00 94.25 104 GLU A C 1
ATOM 818 O O . GLU A 1 104 ? 11.284 3.058 -18.147 1.00 94.25 104 GLU A O 1
ATOM 823 N N . ASP A 1 105 ? 9.833 4.517 -17.260 1.00 92.88 105 ASP A N 1
ATOM 824 C CA . ASP A 1 105 ? 10.421 4.464 -15.923 1.00 92.88 105 ASP A CA 1
ATOM 825 C C . ASP A 1 105 ? 10.210 3.096 -15.258 1.00 92.88 105 ASP A C 1
ATOM 827 O O . ASP A 1 105 ? 11.141 2.555 -14.659 1.00 92.88 105 ASP A O 1
ATOM 831 N N . LEU A 1 106 ? 9.011 2.510 -15.381 1.00 94.62 106 LEU A N 1
ATOM 832 C CA . LEU A 1 106 ? 8.702 1.190 -14.820 1.00 94.62 106 LEU A CA 1
ATOM 833 C C . LEU A 1 106 ? 9.549 0.088 -15.473 1.00 94.62 106 LEU A C 1
ATOM 835 O O . LEU A 1 106 ? 10.094 -0.760 -14.771 1.00 94.62 106 LEU A O 1
ATOM 839 N N . CYS A 1 107 ? 9.668 0.103 -16.803 1.00 95.50 107 CYS A N 1
ATOM 840 C CA . CYS A 1 107 ? 10.355 -0.936 -17.571 1.00 95.50 107 CYS A CA 1
ATOM 841 C C . CYS A 1 107 ? 11.860 -0.688 -17.737 1.00 95.50 107 CYS A C 1
ATOM 843 O O . CYS A 1 107 ? 12.566 -1.598 -18.162 1.00 95.50 107 CYS A O 1
ATOM 845 N N . GLY A 1 108 ? 12.350 0.523 -17.456 1.00 95.88 108 GLY A N 1
ATOM 846 C CA . GLY A 1 108 ? 13.747 0.924 -17.650 1.00 95.88 108 GLY A CA 1
ATOM 847 C C . GLY A 1 108 ? 14.664 0.665 -16.455 1.00 95.88 108 GLY A C 1
ATOM 848 O O . GLY A 1 108 ? 15.876 0.822 -16.582 1.00 95.88 108 GLY A O 1
ATOM 849 N N . HIS A 1 109 ? 14.118 0.248 -15.309 1.00 95.12 109 HIS A N 1
ATOM 850 C CA . HIS A 1 109 ? 14.866 0.073 -14.063 1.00 95.12 109 HIS A CA 1
ATOM 851 C C . HIS A 1 109 ? 14.697 -1.340 -13.495 1.00 95.12 109 HIS A C 1
ATOM 853 O O . HIS A 1 109 ? 13.662 -1.981 -13.663 1.00 95.12 109 HIS A O 1
ATOM 859 N N . THR A 1 110 ? 15.696 -1.827 -12.755 1.00 94.62 110 THR A N 1
ATOM 860 C CA . THR A 1 110 ? 15.608 -3.125 -12.052 1.00 94.62 110 THR A CA 1
ATOM 861 C C . THR A 1 110 ? 14.668 -3.090 -10.840 1.00 94.62 110 THR A C 1
ATOM 863 O O . THR A 1 110 ? 14.231 -4.134 -10.339 1.00 94.62 110 THR A O 1
ATOM 866 N N . SER A 1 111 ? 14.373 -1.887 -10.344 1.00 93.12 111 SER A N 1
ATOM 867 C CA . SER A 1 111 ? 13.436 -1.632 -9.257 1.00 93.12 111 SER A CA 1
ATOM 868 C C . SER A 1 111 ? 12.842 -0.234 -9.380 1.00 93.12 111 SER A C 1
ATOM 870 O O . SER A 1 111 ? 13.530 0.724 -9.726 1.00 93.12 111 SER A O 1
ATOM 872 N N . THR A 1 112 ? 11.581 -0.104 -8.988 1.00 93.25 112 THR A N 1
ATOM 873 C CA . THR A 1 112 ? 10.934 1.175 -8.709 1.00 93.25 112 THR A CA 1
ATOM 874 C C . THR A 1 112 ? 10.103 1.061 -7.439 1.00 93.25 112 THR A C 1
ATOM 876 O O . THR A 1 112 ? 9.605 -0.013 -7.093 1.00 93.25 112 THR A O 1
ATOM 879 N N . ASP A 1 113 ? 9.933 2.182 -6.747 1.00 93.06 113 ASP A N 1
ATOM 880 C CA . ASP A 1 113 ? 9.090 2.288 -5.560 1.00 93.06 113 ASP A CA 1
ATOM 881 C C . ASP A 1 113 ? 7.594 2.494 -5.877 1.00 93.06 113 ASP A C 1
ATOM 883 O O . ASP A 1 113 ? 6.807 2.837 -4.995 1.00 93.06 113 ASP A O 1
ATOM 887 N N . HIS A 1 114 ? 7.191 2.269 -7.130 1.00 94.00 114 HIS A N 1
ATOM 888 C CA . HIS A 1 114 ? 5.852 2.537 -7.647 1.00 94.00 114 HIS A CA 1
ATOM 889 C C . HIS A 1 114 ? 4.713 1.907 -6.832 1.00 94.00 114 HIS A C 1
ATOM 891 O O . HIS A 1 114 ? 3.766 2.610 -6.492 1.00 94.00 114 HIS A O 1
ATOM 897 N N . ASN A 1 115 ? 4.800 0.626 -6.455 1.00 95.31 115 ASN A N 1
ATOM 898 C CA . ASN A 1 115 ? 3.738 -0.001 -5.654 1.00 95.31 115 ASN A CA 1
ATOM 899 C C . ASN A 1 115 ? 3.639 0.614 -4.249 1.00 95.31 115 ASN A C 1
ATOM 901 O O . ASN A 1 115 ? 2.544 0.769 -3.715 1.00 95.31 115 ASN A O 1
ATOM 905 N N . PHE A 1 116 ? 4.770 1.017 -3.658 1.00 95.19 116 PHE A N 1
ATOM 906 C CA . PHE A 1 116 ? 4.761 1.739 -2.384 1.00 95.19 116 PHE A CA 1
ATOM 907 C C . PHE A 1 116 ? 4.150 3.122 -2.547 1.00 95.19 116 PHE A C 1
ATOM 909 O O . PHE A 1 116 ? 3.366 3.539 -1.708 1.00 95.19 116 PHE A O 1
ATOM 916 N N . PHE A 1 117 ? 4.452 3.824 -3.640 1.00 92.00 117 PHE A N 1
ATOM 917 C CA . PHE A 1 117 ? 3.800 5.092 -3.952 1.00 92.00 117 PHE A CA 1
ATOM 918 C C . PHE A 1 117 ? 2.286 4.923 -4.072 1.00 92.00 117 PHE A C 1
ATOM 920 O O . PHE A 1 117 ? 1.536 5.656 -3.428 1.00 92.00 117 PHE A O 1
ATOM 927 N N . ALA A 1 118 ? 1.845 3.916 -4.828 1.00 92.00 118 ALA A N 1
ATOM 928 C CA . ALA A 1 118 ? 0.438 3.605 -5.021 1.00 92.00 118 ALA A CA 1
ATOM 929 C C . ALA A 1 118 ? -0.280 3.368 -3.684 1.00 92.00 118 ALA A C 1
ATOM 931 O O . ALA A 1 118 ? -1.298 3.994 -3.408 1.00 92.00 118 ALA A O 1
ATOM 932 N N . VAL A 1 119 ? 0.293 2.536 -2.812 1.00 94.69 119 VAL A N 1
ATOM 933 C CA . VAL A 1 119 ? -0.289 2.223 -1.501 1.00 94.69 119 VAL A CA 1
ATOM 934 C C . VAL A 1 119 ? -0.180 3.403 -0.536 1.00 94.69 119 VAL A C 1
ATOM 936 O O . VAL A 1 119 ? -1.199 3.903 -0.059 1.00 94.69 119 VAL A O 1
ATOM 939 N N . CYS A 1 120 ? 1.030 3.886 -0.255 1.00 93.62 120 CYS A N 1
ATOM 940 C CA . CYS A 1 120 ? 1.261 4.912 0.757 1.00 93.62 120 CYS A CA 1
ATOM 941 C C . CYS A 1 120 ? 0.541 6.222 0.417 1.00 93.62 120 CYS A C 1
ATOM 943 O O . CYS A 1 120 ? -0.243 6.728 1.219 1.00 93.62 120 CYS A O 1
ATOM 945 N N . LYS A 1 121 ? 0.792 6.778 -0.777 1.00 89.25 121 LYS A N 1
ATOM 946 C CA . LYS A 1 121 ? 0.215 8.061 -1.191 1.00 89.25 121 LYS A CA 1
ATOM 947 C C . LYS A 1 121 ? -1.216 7.904 -1.695 1.00 89.25 121 LYS A C 1
ATOM 949 O O . LYS A 1 121 ? -1.978 8.848 -1.564 1.00 89.25 121 LYS A O 1
ATOM 954 N N . GLY A 1 122 ? -1.598 6.756 -2.251 1.00 88.12 122 GLY A N 1
ATOM 955 C CA . GLY A 1 122 ? -2.943 6.566 -2.802 1.00 88.12 122 GLY A CA 1
ATOM 956 C C . GLY A 1 122 ? -4.003 6.128 -1.821 1.00 88.12 122 GLY A C 1
ATOM 957 O O . GLY A 1 122 ? -5.160 6.505 -1.984 1.00 88.12 122 GLY A O 1
ATOM 958 N N . MET A 1 123 ? -3.624 5.354 -0.806 1.00 91.75 123 MET A N 1
ATOM 959 C CA . MET A 1 123 ? -4.590 4.683 0.062 1.00 91.75 123 MET A CA 1
ATOM 960 C C . MET A 1 123 ? -4.359 4.931 1.550 1.00 91.75 123 MET A C 1
ATOM 962 O O . MET A 1 123 ? -5.308 4.789 2.315 1.00 91.75 123 MET A O 1
ATOM 966 N N . LEU A 1 124 ? -3.146 5.287 1.990 1.00 94.06 124 LEU A N 1
ATOM 967 C CA . LEU A 1 124 ? -2.826 5.376 3.424 1.00 94.06 124 LEU A CA 1
ATOM 968 C C . LEU A 1 124 ? -2.697 6.809 3.958 1.00 94.06 124 LEU A C 1
ATOM 970 O O . LEU A 1 124 ? -3.169 7.070 5.064 1.00 94.06 124 LEU A O 1
ATOM 974 N N . SER A 1 125 ? -2.062 7.704 3.196 1.00 90.44 125 SER A N 1
ATOM 975 C CA . SER A 1 125 ? -1.805 9.102 3.572 1.00 90.44 125 SER A CA 1
ATOM 976 C C . SER A 1 125 ? -3.080 9.871 3.903 1.00 90.44 125 SER A C 1
ATOM 978 O O . SER A 1 125 ? -4.125 9.658 3.291 1.00 90.44 125 SER A O 1
ATOM 980 N N . SER A 1 126 ? -2.958 10.865 4.786 1.00 84.88 126 SER A N 1
ATOM 981 C CA . SER A 1 126 ? -4.020 11.851 5.037 1.00 84.88 126 SER A CA 1
ATOM 982 C C . SER A 1 126 ? -4.349 12.740 3.831 1.00 84.88 126 SER A C 1
ATOM 984 O O . SER A 1 126 ? -5.333 13.475 3.851 1.00 84.88 126 SER A O 1
ATOM 986 N N . THR A 1 127 ? -3.529 12.666 2.784 1.00 77.56 127 THR A N 1
ATOM 987 C CA . THR A 1 127 ? -3.714 13.336 1.490 1.00 77.56 127 THR A CA 1
ATOM 988 C C . THR A 1 127 ? -3.806 12.307 0.362 1.00 77.56 127 THR A C 1
ATOM 990 O O . THR A 1 127 ? -3.182 12.460 -0.696 1.00 77.56 127 THR A O 1
ATOM 993 N N . ALA A 1 128 ? -4.506 11.207 0.639 1.00 76.19 128 ALA A N 1
ATOM 994 C CA . ALA A 1 128 ? -4.744 10.153 -0.324 1.00 76.19 128 ALA A CA 1
ATOM 995 C C . ALA A 1 128 ? -5.469 10.708 -1.555 1.00 76.19 128 ALA A C 1
ATOM 997 O O . ALA A 1 128 ? -6.423 11.472 -1.432 1.00 76.19 128 ALA A O 1
ATOM 998 N N . TYR A 1 129 ? -5.031 10.310 -2.750 1.00 71.69 129 TYR A N 1
ATOM 999 C CA . TYR A 1 129 ? -5.737 10.684 -3.982 1.00 71.69 129 TYR A CA 1
ATOM 1000 C C . TYR A 1 129 ? -6.999 9.844 -4.231 1.00 71.69 129 TYR A C 1
ATOM 1002 O O . TYR A 1 129 ? -7.759 10.148 -5.148 1.00 71.69 129 TYR A O 1
ATOM 1010 N N . SER A 1 130 ? -7.223 8.778 -3.452 1.00 65.62 130 SER A N 1
ATOM 1011 C CA . SER A 1 130 ? -8.445 7.973 -3.529 1.00 65.62 130 SER A CA 1
ATOM 1012 C C . SER A 1 130 ? -9.681 8.857 -3.344 1.00 65.62 130 SER A C 1
ATOM 1014 O O . SER A 1 130 ? -9.834 9.506 -2.310 1.00 65.62 130 SER A O 1
ATOM 1016 N N . GLN A 1 131 ? -10.571 8.881 -4.340 1.00 67.38 131 GLN A N 1
ATOM 1017 C CA . GLN A 1 131 ? -11.788 9.697 -4.292 1.00 67.38 131 GLN A CA 1
ATOM 1018 C C . GLN A 1 131 ? -12.781 9.184 -3.241 1.00 67.38 131 GLN A C 1
ATOM 1020 O O . GLN A 1 131 ? -13.492 9.984 -2.633 1.00 67.38 131 GLN A O 1
ATOM 1025 N N . ASP A 1 132 ? -12.783 7.874 -2.983 1.00 66.44 132 ASP A N 1
ATOM 1026 C CA . ASP A 1 132 ? -13.720 7.228 -2.057 1.00 66.44 132 ASP A CA 1
ATOM 1027 C C . ASP A 1 132 ? -13.313 7.391 -0.591 1.00 66.44 132 ASP A C 1
ATOM 1029 O O . ASP A 1 132 ? -14.159 7.391 0.304 1.00 66.44 132 ASP A O 1
ATOM 1033 N N . LEU A 1 133 ? -12.012 7.562 -0.332 1.00 71.94 133 LEU A N 1
ATOM 1034 C CA . LEU A 1 133 ? -11.495 7.880 0.997 1.00 71.94 133 LEU A CA 1
ATOM 1035 C C . LEU A 1 133 ? -10.289 8.832 0.910 1.00 71.94 133 LEU A C 1
ATOM 1037 O O . LEU A 1 133 ? -9.154 8.405 1.139 1.00 71.94 133 LEU A O 1
ATOM 1041 N N . PRO A 1 134 ? -10.518 10.137 0.660 1.00 69.06 134 PRO A N 1
ATOM 1042 C CA . PRO A 1 134 ? -9.436 11.113 0.464 1.00 69.06 134 PRO A CA 1
ATOM 1043 C C . PRO A 1 134 ? -8.518 11.292 1.683 1.00 69.06 134 PRO A C 1
ATOM 1045 O O . PRO A 1 134 ? -7.403 11.793 1.579 1.00 69.06 134 PRO A O 1
ATOM 1048 N N . VAL A 1 135 ? -8.985 10.876 2.864 1.00 80.88 135 VAL A N 1
ATOM 1049 C CA . VAL A 1 135 ? -8.231 10.928 4.126 1.00 80.88 135 VAL A CA 1
ATOM 1050 C C . VAL A 1 135 ? -7.380 9.674 4.387 1.00 80.88 135 VAL A C 1
ATOM 1052 O O . VAL A 1 135 ? -6.666 9.633 5.385 1.00 80.88 135 VAL A O 1
ATOM 1055 N N . GLY A 1 136 ? -7.457 8.658 3.521 1.00 90.25 136 GLY A N 1
ATOM 1056 C CA . GLY A 1 136 ? -6.696 7.412 3.627 1.00 90.25 136 GLY A CA 1
ATOM 1057 C C . GLY A 1 136 ? -7.207 6.443 4.700 1.00 90.25 136 GLY A C 1
ATOM 1058 O O . GLY A 1 136 ? -7.949 6.802 5.611 1.00 90.25 136 GLY A O 1
ATOM 1059 N N . LEU A 1 137 ? -6.810 5.173 4.618 1.00 93.88 137 LEU A N 1
ATOM 1060 C CA . LEU A 1 137 ? -7.263 4.104 5.517 1.00 93.88 137 LEU A CA 1
ATOM 1061 C C . LEU A 1 137 ? -6.827 4.302 6.969 1.00 93.88 137 LEU A C 1
ATOM 1063 O O . LEU A 1 137 ? -7.508 3.814 7.866 1.00 93.88 137 LEU A O 1
ATOM 1067 N N . LEU A 1 138 ? -5.733 5.020 7.222 1.00 95.19 138 LEU A N 1
ATOM 1068 C CA . LEU A 1 138 ? -5.161 5.171 8.564 1.00 95.19 138 LEU A CA 1
ATOM 1069 C C . LEU A 1 138 ? -5.650 6.423 9.310 1.00 95.19 138 LEU A C 1
ATOM 1071 O O . LEU A 1 138 ? -5.211 6.672 10.434 1.00 95.19 138 LEU A O 1
ATOM 1075 N N . HIS A 1 139 ? -6.595 7.183 8.743 1.00 92.19 139 HIS A N 1
ATOM 1076 C CA . HIS A 1 139 ? -7.153 8.371 9.391 1.00 92.19 139 HIS A CA 1
ATOM 1077 C C . HIS A 1 139 ? -7.828 8.064 10.737 1.00 92.19 139 HIS A C 1
ATOM 1079 O O . HIS A 1 139 ? -8.439 7.006 10.926 1.00 92.19 139 HIS A O 1
ATOM 1085 N N . SER A 1 140 ? -7.786 9.047 11.639 1.00 93.25 140 SER A N 1
ATOM 1086 C CA . SER A 1 140 ? -8.468 9.037 12.942 1.00 93.25 140 SER A CA 1
ATOM 1087 C C . SER A 1 140 ? -8.167 7.801 13.812 1.00 93.25 140 SER A C 1
ATOM 1089 O O . SER A 1 140 ? -9.099 7.074 14.171 1.00 93.25 140 SER A O 1
ATOM 1091 N N . PRO A 1 141 ? -6.889 7.539 14.157 1.00 95.44 141 PRO A N 1
ATOM 1092 C CA . PRO A 1 141 ? -6.539 6.510 15.134 1.00 95.44 141 PRO A CA 1
ATOM 1093 C C . PRO A 1 141 ? -7.184 6.770 16.507 1.00 95.44 141 PRO A C 1
ATOM 1095 O O . PRO A 1 141 ? -7.347 7.929 16.898 1.00 95.44 141 PRO A O 1
ATOM 1098 N N . PRO A 1 142 ? -7.534 5.714 17.270 1.00 95.88 142 PRO A N 1
ATOM 1099 C CA . PRO A 1 142 ? -7.933 5.840 18.667 1.00 95.88 142 PRO A CA 1
ATOM 1100 C C . PRO A 1 142 ? -6.852 6.536 19.501 1.00 95.88 142 PRO A C 1
ATOM 1102 O O . PRO A 1 142 ? -5.663 6.372 19.232 1.00 95.88 142 PRO A O 1
ATOM 1105 N N . SER A 1 143 ? -7.253 7.241 20.564 1.00 95.31 143 SER A N 1
ATOM 1106 C CA . SER A 1 143 ? -6.321 8.021 21.395 1.00 95.31 143 SER A CA 1
ATOM 1107 C C . SER A 1 143 ? -5.173 7.182 21.958 1.00 95.31 143 SER A C 1
ATOM 1109 O O . SER A 1 143 ? -4.025 7.601 21.907 1.00 95.31 143 SER A O 1
ATOM 1111 N N . TRP A 1 144 ? -5.457 5.955 22.401 1.00 94.81 144 TRP A N 1
ATOM 1112 C CA . TRP A 1 144 ? -4.427 5.066 22.940 1.00 94.81 144 TRP A CA 1
ATOM 1113 C C . TRP A 1 144 ? -3.342 4.728 21.906 1.00 94.81 144 TRP A C 1
ATOM 1115 O O . TRP A 1 144 ? -2.174 4.617 22.268 1.00 94.81 144 TRP A O 1
ATOM 1125 N N . VAL A 1 145 ? -3.698 4.616 20.619 1.00 96.38 145 VAL A N 1
ATOM 1126 C CA . VAL A 1 145 ? -2.718 4.385 19.549 1.00 96.38 145 VAL A CA 1
ATOM 1127 C C . VAL A 1 145 ? -1.824 5.606 19.422 1.00 96.38 145 VAL A C 1
ATOM 1129 O O . VAL A 1 145 ? -0.612 5.460 19.354 1.00 96.38 145 VAL A O 1
ATOM 1132 N N . THR A 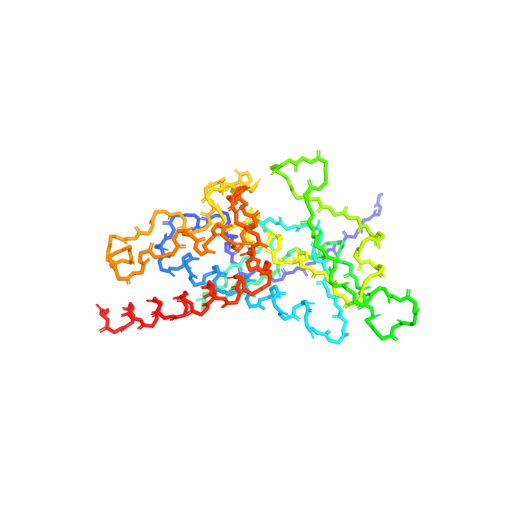1 146 ? -2.391 6.812 19.428 1.00 95.38 146 THR A N 1
ATOM 1133 C CA . THR A 1 146 ? -1.590 8.041 19.336 1.00 95.38 146 THR A CA 1
ATOM 1134 C C . THR A 1 146 ? -0.746 8.308 20.577 1.00 95.38 146 THR A C 1
ATOM 1136 O O . THR A 1 146 ? 0.323 8.897 20.453 1.00 95.38 146 THR A O 1
ATOM 1139 N N . ASP A 1 147 ? -1.192 7.857 21.750 1.00 95.19 147 ASP A N 1
ATOM 1140 C CA . ASP A 1 147 ? -0.463 8.014 23.009 1.00 95.19 147 ASP A CA 1
ATOM 1141 C C . ASP A 1 147 ? 0.755 7.075 23.075 1.00 95.19 147 ASP A C 1
ATOM 1143 O O . ASP A 1 147 ? 1.823 7.478 23.536 1.00 95.19 147 ASP A O 1
ATOM 1147 N N . VAL A 1 148 ? 0.612 5.833 22.593 1.00 95.69 148 VAL A N 1
ATOM 1148 C CA . VAL A 1 148 ? 1.683 4.816 22.601 1.00 95.69 148 VAL A CA 1
ATOM 1149 C C . VAL A 1 148 ? 2.585 4.919 21.363 1.00 95.69 148 VAL A C 1
ATOM 1151 O O . VAL A 1 148 ? 3.797 4.735 21.465 1.00 95.69 148 VAL A O 1
ATOM 1154 N N . TYR A 1 149 ? 2.019 5.273 20.206 1.00 96.56 149 TYR A N 1
ATOM 1155 C CA . TYR A 1 149 ? 2.693 5.367 18.906 1.00 96.56 149 TYR A CA 1
ATOM 1156 C C . TYR A 1 149 ? 2.597 6.783 18.319 1.00 96.56 149 TYR A C 1
ATOM 1158 O O . TYR A 1 149 ? 1.996 6.986 17.257 1.00 96.56 149 TYR A O 1
ATOM 1166 N N . PRO A 1 150 ? 3.211 7.791 18.963 1.00 95.94 150 PRO A N 1
ATOM 1167 C CA . PRO A 1 150 ? 3.088 9.186 18.543 1.00 95.94 150 PRO A CA 1
ATOM 1168 C C . PRO A 1 150 ? 3.686 9.465 17.156 1.00 95.94 150 PRO A C 1
ATOM 1170 O O . PRO A 1 150 ? 3.301 10.441 16.511 1.00 95.94 150 PRO A O 1
ATOM 1173 N N . SER A 1 151 ? 4.606 8.620 16.673 1.00 95.06 151 SER A N 1
ATOM 1174 C CA . SER A 1 151 ? 5.213 8.765 15.345 1.00 95.06 151 SER A CA 1
ATOM 1175 C C . SER A 1 151 ? 4.302 8.326 14.203 1.00 95.06 151 SER A C 1
ATOM 1177 O O . SER A 1 151 ? 4.547 8.746 13.079 1.00 95.06 151 SER A O 1
ATOM 1179 N N . LEU A 1 152 ? 3.228 7.565 14.470 1.00 95.69 152 LEU A N 1
ATOM 1180 C CA . LEU A 1 152 ? 2.423 6.898 13.438 1.00 95.69 152 LEU A CA 1
ATOM 1181 C C . LEU A 1 152 ? 1.992 7.844 12.314 1.00 95.69 152 LEU A C 1
ATOM 1183 O O . LEU A 1 152 ? 2.059 7.495 11.141 1.00 95.69 152 LEU A O 1
ATOM 1187 N N . LYS A 1 153 ? 1.564 9.060 12.667 1.00 92.88 153 LYS A N 1
ATOM 1188 C CA . LYS A 1 153 ? 1.177 10.064 11.673 1.00 92.88 153 LYS A CA 1
ATOM 1189 C C . LYS A 1 153 ? 2.351 10.436 10.762 1.00 92.88 153 LYS A C 1
ATOM 1191 O O . LYS A 1 153 ? 2.167 10.527 9.556 1.00 92.88 153 LYS A O 1
ATOM 1196 N N . THR A 1 154 ? 3.530 10.659 11.330 1.00 92.12 154 THR A N 1
ATOM 1197 C CA . THR A 1 154 ? 4.748 10.961 10.570 1.00 92.12 154 THR A CA 1
ATOM 1198 C C . THR A 1 154 ? 5.152 9.773 9.703 1.00 92.12 154 THR A C 1
ATOM 1200 O O . THR A 1 154 ? 5.407 9.966 8.524 1.00 92.12 154 THR A O 1
ATOM 1203 N N . ASP A 1 155 ? 5.096 8.548 10.232 1.00 94.19 155 ASP A N 1
ATOM 1204 C CA . ASP A 1 155 ? 5.446 7.329 9.489 1.00 94.19 155 ASP A CA 1
ATOM 1205 C C . ASP A 1 155 ? 4.556 7.123 8.251 1.00 94.19 155 ASP A C 1
ATOM 1207 O O . ASP A 1 155 ? 5.032 6.730 7.184 1.00 94.19 155 ASP A O 1
ATOM 1211 N N . VAL A 1 156 ? 3.262 7.443 8.366 1.00 94.25 156 VAL A N 1
ATOM 1212 C CA . VAL A 1 156 ? 2.314 7.426 7.241 1.00 94.25 156 VAL A CA 1
ATOM 1213 C C . VAL A 1 156 ? 2.684 8.448 6.165 1.00 94.25 156 VAL A C 1
ATOM 1215 O O . VAL A 1 156 ? 2.635 8.134 4.975 1.00 94.25 156 VAL A O 1
ATOM 1218 N N . GLU A 1 157 ? 3.068 9.663 6.550 1.00 90.81 157 GLU A N 1
ATOM 1219 C CA . GLU A 1 157 ? 3.409 10.705 5.577 1.00 90.81 157 GLU A CA 1
ATOM 1220 C C . GLU A 1 157 ? 4.808 10.519 4.967 1.00 90.81 157 GLU A C 1
ATOM 1222 O O . GLU A 1 157 ? 4.993 10.769 3.772 1.00 90.81 157 GLU A O 1
ATOM 1227 N N . ASP A 1 158 ? 5.760 9.975 5.726 1.00 90.19 158 ASP A N 1
ATOM 1228 C CA . ASP A 1 158 ? 7.076 9.573 5.223 1.00 90.19 158 ASP A CA 1
ATOM 1229 C C . ASP A 1 158 ? 6.937 8.444 4.182 1.00 90.19 158 ASP A C 1
ATOM 1231 O O . ASP A 1 158 ? 7.554 8.501 3.115 1.00 90.19 158 ASP A O 1
ATOM 1235 N N . CYS A 1 159 ? 6.049 7.467 4.423 1.00 92.19 159 CYS A N 1
ATOM 1236 C CA . CYS A 1 159 ? 5.656 6.435 3.447 1.00 92.19 159 CYS A CA 1
ATOM 1237 C C . CYS A 1 159 ? 5.111 7.078 2.164 1.00 92.19 159 CYS A C 1
ATOM 1239 O O . CYS A 1 159 ? 5.437 6.662 1.056 1.00 92.19 159 CYS A O 1
ATOM 1241 N N . ALA A 1 160 ? 4.283 8.119 2.271 1.00 88.81 160 ALA A N 1
ATOM 1242 C CA . ALA A 1 160 ? 3.705 8.792 1.107 1.00 88.81 160 ALA A CA 1
ATOM 1243 C C . ALA A 1 160 ? 4.731 9.619 0.311 1.00 88.81 160 ALA A C 1
ATOM 1245 O O . ALA A 1 160 ? 4.469 10.010 -0.830 1.00 88.81 160 ALA A O 1
ATOM 1246 N N . GLY A 1 161 ? 5.915 9.857 0.879 1.00 80.44 161 GLY A N 1
ATOM 1247 C CA . GLY A 1 161 ? 6.935 10.724 0.307 1.00 80.44 161 GLY A CA 1
ATOM 1248 C C . GLY A 1 161 ? 6.610 12.208 0.472 1.00 80.44 161 GLY A C 1
ATOM 1249 O O . GLY A 1 161 ? 7.035 13.008 -0.363 1.00 80.44 161 GLY A O 1
ATOM 1250 N N . HIS A 1 162 ? 5.859 12.591 1.513 1.00 63.53 162 HIS A N 1
ATOM 1251 C CA . HIS A 1 162 ? 5.715 14.000 1.875 1.00 63.53 162 HIS A CA 1
ATOM 1252 C C . HIS A 1 162 ? 7.037 14.537 2.406 1.00 63.53 162 HIS A C 1
ATOM 1254 O O . HIS A 1 162 ? 7.513 14.189 3.481 1.00 63.53 162 HIS A O 1
ATOM 1260 N N . ILE A 1 163 ? 7.635 15.412 1.608 1.00 50.69 163 ILE A N 1
ATOM 1261 C CA . ILE A 1 163 ? 8.899 16.065 1.904 1.00 50.69 163 ILE A CA 1
ATOM 1262 C C . ILE A 1 163 ? 8.622 17.263 2.808 1.00 50.69 163 ILE A C 1
ATOM 1264 O O . ILE A 1 163 ? 8.086 18.280 2.368 1.00 50.69 163 ILE A O 1
ATOM 1268 N N . ASN A 1 164 ? 9.091 17.200 4.051 1.00 42.97 164 ASN A N 1
ATOM 1269 C CA . ASN A 1 164 ? 9.482 18.423 4.736 1.00 42.97 164 ASN A CA 1
ATOM 1270 C C . ASN A 1 164 ? 10.759 18.930 4.040 1.00 42.97 164 ASN A C 1
ATOM 1272 O O . ASN A 1 164 ? 11.810 18.298 4.130 1.00 42.97 164 ASN A O 1
ATOM 1276 N N . LEU A 1 165 ? 10.664 20.051 3.314 1.00 43.53 165 LEU A N 1
ATOM 1277 C CA . LEU A 1 165 ? 11.687 20.616 2.405 1.00 43.53 165 LEU A CA 1
ATOM 1278 C C . LEU A 1 165 ? 13.037 20.999 3.059 1.00 43.53 165 LEU A C 1
ATOM 1280 O O . LEU A 1 165 ? 13.886 21.591 2.401 1.00 43.53 165 LEU A O 1
ATOM 1284 N N . ASN A 1 166 ? 13.256 20.664 4.332 1.00 43.19 166 ASN A N 1
ATOM 1285 C CA . ASN A 1 166 ? 14.390 21.121 5.138 1.00 43.19 166 ASN A CA 1
ATOM 1286 C C . ASN A 1 166 ? 15.315 20.001 5.652 1.00 43.19 166 ASN A C 1
ATOM 1288 O O . ASN A 1 166 ? 16.167 20.276 6.495 1.00 43.19 166 ASN A O 1
ATOM 1292 N N . ILE A 1 167 ? 15.188 18.752 5.185 1.00 45.44 167 ILE A N 1
ATOM 1293 C CA . ILE A 1 167 ? 16.037 17.642 5.658 1.00 45.44 167 ILE A CA 1
ATOM 1294 C C . ILE A 1 167 ? 16.720 16.950 4.473 1.00 45.44 167 ILE A C 1
ATOM 1296 O O . ILE A 1 167 ? 16.072 16.397 3.591 1.00 45.44 167 ILE A O 1
ATOM 1300 N N . HIS A 1 168 ? 18.056 16.964 4.470 1.00 43.06 168 HIS A N 1
ATOM 1301 C CA . HIS A 1 168 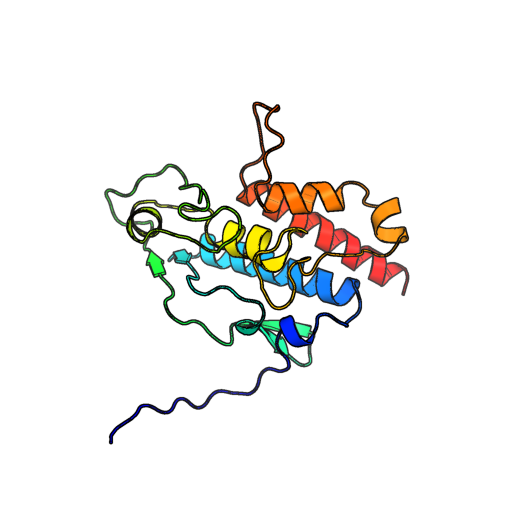? 18.908 16.411 3.408 1.00 43.06 168 HIS A CA 1
ATOM 1302 C C . HIS A 1 168 ? 18.915 14.870 3.309 1.00 43.06 168 HIS A C 1
ATOM 1304 O O . HIS A 1 168 ? 19.542 14.330 2.399 1.00 43.06 168 HIS A O 1
ATOM 1310 N N . HIS A 1 169 ? 18.207 14.163 4.193 1.00 51.62 169 HIS A N 1
ATOM 1311 C CA . HIS A 1 169 ? 18.074 12.705 4.195 1.00 51.62 169 HIS A CA 1
ATOM 1312 C C . HIS A 1 169 ? 16.649 12.306 4.588 1.00 51.62 169 HIS A C 1
ATOM 1314 O O . HIS A 1 169 ? 16.352 12.122 5.764 1.00 51.62 169 HIS A O 1
ATOM 1320 N N . LEU A 1 170 ? 15.766 12.197 3.597 1.00 53.22 170 LEU A N 1
ATOM 1321 C CA . LEU A 1 170 ? 14.498 11.487 3.755 1.00 53.22 170 LEU A CA 1
ATOM 1322 C C . LEU A 1 170 ? 14.746 9.982 3.590 1.00 53.22 170 LEU A C 1
ATOM 1324 O O . LEU A 1 170 ? 15.548 9.612 2.722 1.00 53.22 170 LEU A O 1
ATOM 1328 N N . PRO A 1 171 ? 14.082 9.120 4.380 1.00 59.81 171 PRO A N 1
ATOM 1329 C CA . PRO A 1 171 ? 14.113 7.685 4.135 1.00 59.81 171 PRO A CA 1
ATOM 1330 C C . PRO A 1 171 ? 13.586 7.398 2.729 1.00 59.81 171 PRO A C 1
ATOM 1332 O O . PRO A 1 171 ? 12.704 8.098 2.217 1.00 59.81 171 PRO A O 1
ATOM 1335 N N . ARG A 1 172 ? 14.123 6.365 2.074 1.00 83.19 172 ARG A N 1
ATOM 1336 C CA . ARG A 1 172 ? 13.542 5.926 0.801 1.00 83.19 172 ARG A CA 1
ATOM 1337 C C . ARG A 1 172 ? 12.112 5.464 1.066 1.00 83.19 172 ARG A C 1
ATOM 1339 O O . ARG A 1 172 ? 11.860 4.799 2.066 1.00 83.19 172 ARG A O 1
ATOM 1346 N N . ARG A 1 173 ? 11.186 5.757 0.150 1.00 90.25 173 ARG A N 1
ATOM 1347 C CA . ARG A 1 173 ? 9.759 5.406 0.268 1.00 90.25 173 ARG A CA 1
ATOM 1348 C C . ARG A 1 173 ? 9.531 3.958 0.714 1.00 90.25 173 ARG A C 1
ATOM 1350 O O . ARG A 1 173 ? 8.729 3.692 1.601 1.00 90.25 173 ARG A O 1
ATOM 1357 N N . ARG A 1 174 ? 10.294 3.031 0.130 1.00 92.38 174 ARG A N 1
ATOM 1358 C CA . ARG A 1 174 ? 10.312 1.611 0.499 1.00 92.38 174 ARG A CA 1
ATOM 1359 C C . ARG A 1 174 ? 10.673 1.384 1.971 1.00 92.38 174 ARG A C 1
ATOM 1361 O O . ARG A 1 174 ? 10.007 0.613 2.645 1.00 92.38 174 ARG A O 1
ATOM 1368 N N . GLU A 1 175 ? 11.715 2.037 2.475 1.00 93.06 175 GLU A N 1
ATOM 1369 C CA . GLU A 1 175 ? 12.153 1.904 3.871 1.00 93.06 175 GLU A CA 1
ATOM 1370 C C . GLU A 1 175 ? 11.097 2.456 4.833 1.00 93.06 175 GLU A C 1
ATOM 1372 O O . GLU A 1 175 ? 10.759 1.793 5.812 1.00 93.06 175 GLU A O 1
ATOM 1377 N N . ALA A 1 176 ? 10.518 3.617 4.514 1.00 94.19 176 ALA A N 1
ATOM 1378 C CA . ALA A 1 176 ? 9.428 4.204 5.289 1.00 94.19 176 ALA A CA 1
ATOM 1379 C C . ALA A 1 176 ? 8.183 3.298 5.306 1.00 94.19 176 ALA A C 1
ATOM 1381 O O . ALA A 1 176 ? 7.579 3.090 6.356 1.00 94.19 176 ALA A O 1
ATOM 1382 N N . ALA A 1 177 ? 7.841 2.683 4.172 1.00 96.25 177 ALA A N 1
ATOM 1383 C CA . ALA A 1 177 ? 6.747 1.721 4.075 1.00 96.25 177 ALA A CA 1
ATOM 1384 C C . ALA A 1 177 ? 6.975 0.465 4.933 1.00 96.25 177 ALA A C 1
ATOM 1386 O O . ALA A 1 177 ? 6.053 -0.000 5.603 1.00 96.25 177 ALA A O 1
ATOM 1387 N N . LEU A 1 178 ? 8.201 -0.066 4.954 1.00 96.50 178 LEU A N 1
ATOM 1388 C CA . LEU A 1 178 ? 8.566 -1.208 5.800 1.00 96.50 178 LEU A CA 1
ATOM 1389 C C . LEU A 1 178 ? 8.572 -0.841 7.292 1.00 96.50 178 LEU A C 1
ATOM 1391 O O . LEU A 1 178 ? 8.159 -1.648 8.125 1.00 96.50 178 LEU A O 1
ATOM 1395 N N . HIS A 1 179 ? 8.996 0.378 7.633 1.00 96.88 179 HIS A N 1
ATOM 1396 C CA . HIS A 1 179 ? 8.904 0.897 8.997 1.00 96.88 179 HIS A CA 1
ATOM 1397 C C . HIS A 1 179 ? 7.442 1.005 9.451 1.00 96.88 179 HIS A C 1
ATOM 1399 O O . HIS A 1 179 ? 7.074 0.442 10.484 1.00 96.88 179 HIS A O 1
ATOM 1405 N N . LEU A 1 180 ? 6.589 1.634 8.634 1.00 97.88 180 LEU A N 1
ATOM 1406 C CA . LEU A 1 180 ? 5.155 1.750 8.893 1.00 97.88 180 LEU A CA 1
ATOM 1407 C C . LEU A 1 180 ? 4.495 0.374 9.042 1.00 97.88 180 LEU A C 1
ATOM 1409 O O . LEU A 1 180 ? 3.720 0.166 9.972 1.00 97.88 180 LEU A O 1
ATOM 1413 N N . HIS A 1 181 ? 4.824 -0.583 8.170 1.00 98.56 181 HIS A N 1
ATOM 1414 C CA . HIS A 1 181 ? 4.333 -1.960 8.271 1.00 98.56 181 HIS A CA 1
ATOM 1415 C C . HIS A 1 181 ? 4.668 -2.587 9.631 1.00 98.56 181 HIS A C 1
ATOM 1417 O O . HIS A 1 181 ? 3.768 -3.074 10.317 1.00 98.56 181 HIS A O 1
ATOM 1423 N N . SER A 1 182 ? 5.934 -2.513 10.053 1.00 98.31 182 SER A N 1
ATOM 1424 C CA . SER A 1 182 ? 6.389 -3.030 11.351 1.00 98.31 182 SER A CA 1
ATOM 1425 C C . SER A 1 182 ? 5.630 -2.391 12.517 1.00 98.31 182 SER A C 1
ATOM 1427 O O . SER A 1 182 ? 5.201 -3.069 13.454 1.00 98.31 182 SER A O 1
ATOM 1429 N N . GLN A 1 183 ? 5.390 -1.084 12.440 1.00 97.88 183 GLN A N 1
ATOM 1430 C CA . GLN A 1 183 ? 4.633 -0.361 13.451 1.00 97.88 183 GLN A CA 1
ATOM 1431 C C . GLN A 1 183 ? 3.166 -0.797 13.512 1.00 97.88 183 GLN A C 1
ATOM 1433 O O . GLN A 1 183 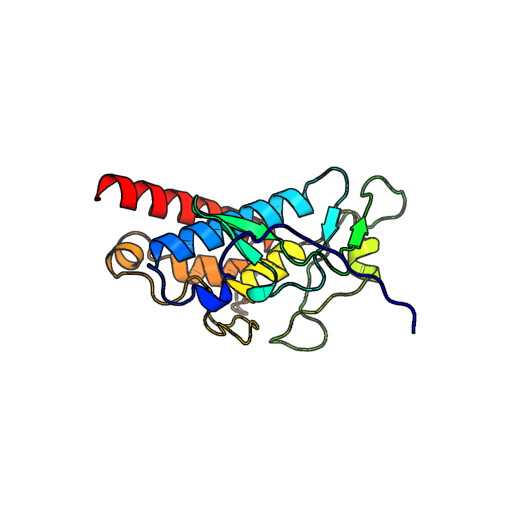? 2.655 -1.039 14.605 1.00 97.88 183 GLN A O 1
ATOM 1438 N N . LEU A 1 184 ? 2.505 -0.980 12.364 1.00 98.44 184 LEU A N 1
ATOM 1439 C CA . LEU A 1 184 ? 1.140 -1.515 12.305 1.00 98.44 184 LEU A CA 1
ATOM 1440 C C . LEU A 1 184 ? 1.064 -2.931 12.892 1.00 98.44 184 LEU A C 1
ATOM 1442 O O . LEU A 1 184 ? 0.136 -3.224 13.643 1.00 98.44 184 LEU A O 1
ATOM 1446 N N . VAL A 1 185 ? 2.054 -3.792 12.628 1.00 98.38 185 VAL A N 1
ATOM 1447 C CA . VAL A 1 185 ? 2.144 -5.128 13.247 1.00 98.38 185 VAL A CA 1
ATOM 1448 C C . VAL A 1 185 ? 2.187 -5.032 14.775 1.00 98.38 185 VAL A C 1
ATOM 1450 O O . VAL A 1 185 ? 1.469 -5.772 15.451 1.00 98.38 185 VAL A O 1
ATOM 1453 N N . ASN A 1 186 ? 2.991 -4.121 15.328 1.00 97.75 186 ASN A N 1
ATOM 1454 C CA . ASN A 1 186 ? 3.097 -3.938 16.778 1.00 97.75 186 ASN A CA 1
ATOM 1455 C C . ASN A 1 186 ? 1.785 -3.424 17.388 1.00 97.75 186 ASN A C 1
ATOM 1457 O O . ASN A 1 186 ? 1.298 -4.012 18.353 1.00 97.75 186 ASN A O 1
ATOM 1461 N N . ILE A 1 187 ? 1.161 -2.416 16.768 1.00 97.62 187 ILE A N 1
ATOM 1462 C CA . ILE A 1 187 ? -0.129 -1.861 17.208 1.00 97.62 187 ILE A CA 1
ATOM 1463 C C . ILE A 1 187 ? -1.212 -2.946 17.244 1.00 97.62 187 ILE A C 1
ATOM 1465 O O . ILE A 1 187 ? -1.926 -3.092 18.238 1.00 97.62 187 ILE A O 1
ATOM 1469 N N . LEU A 1 188 ? -1.331 -3.732 16.169 1.00 97.38 188 LEU A N 1
ATOM 1470 C CA . LEU A 1 188 ? -2.328 -4.800 16.065 1.00 97.38 188 LEU A CA 1
ATOM 1471 C C . LEU A 1 188 ? -2.084 -5.901 17.101 1.00 97.38 188 LEU A C 1
ATOM 1473 O O . LEU A 1 188 ? -3.030 -6.428 17.684 1.00 97.38 188 LEU A O 1
ATOM 1477 N N . ARG A 1 189 ? -0.817 -6.228 17.374 1.00 96.06 189 ARG A N 1
ATOM 1478 C CA . ARG A 1 189 ? -0.452 -7.203 18.403 1.00 96.06 189 ARG A CA 1
ATOM 1479 C C . ARG A 1 189 ? -0.811 -6.720 19.806 1.00 96.06 189 ARG A C 1
ATOM 1481 O O . ARG A 1 189 ? -1.307 -7.515 20.596 1.00 96.06 189 ARG A O 1
ATOM 1488 N N . GLU A 1 190 ? -0.571 -5.453 20.124 1.00 93.88 190 GLU A N 1
ATOM 1489 C CA . GLU A 1 190 ? -0.928 -4.886 21.428 1.00 93.88 190 GLU A CA 1
ATOM 1490 C C . GLU A 1 190 ? -2.439 -4.807 21.633 1.00 93.88 190 GLU A C 1
ATOM 1492 O O . GLU A 1 190 ? -2.923 -5.137 22.714 1.00 93.88 190 GLU A O 1
ATOM 1497 N N . ALA A 1 191 ? -3.204 -4.478 20.591 1.00 91.88 191 ALA A N 1
ATOM 1498 C CA . ALA A 1 191 ? -4.663 -4.498 20.662 1.00 91.88 191 ALA A CA 1
ATOM 1499 C C . ALA A 1 191 ? -5.215 -5.885 21.049 1.00 91.88 191 ALA A C 1
ATOM 1501 O O . ALA A 1 191 ? -6.166 -5.977 21.827 1.00 91.88 191 ALA A O 1
ATOM 1502 N N . LEU A 1 192 ? -4.588 -6.966 20.570 1.00 87.31 192 LEU A N 1
ATOM 1503 C CA . LEU A 1 192 ? -4.948 -8.345 20.929 1.00 87.31 192 LEU A CA 1
ATOM 1504 C C . LEU A 1 192 ? -4.615 -8.711 22.383 1.00 87.31 192 LEU A C 1
ATOM 1506 O O . LEU A 1 192 ? -5.204 -9.637 22.925 1.00 87.31 192 LEU A O 1
ATOM 1510 N N . LEU A 1 193 ? -3.668 -8.017 23.020 1.00 83.12 193 LEU A N 1
ATOM 1511 C CA . LEU A 1 193 ? -3.327 -8.238 24.432 1.00 83.12 193 LEU A CA 1
ATOM 1512 C C . LEU A 1 193 ? -4.293 -7.525 25.389 1.00 83.12 193 LEU A C 1
ATOM 1514 O O . LEU A 1 193 ? -4.316 -7.837 26.580 1.00 83.12 193 LEU A O 1
ATOM 1518 N N . HIS A 1 194 ? -5.062 -6.564 24.877 1.00 71.62 194 HIS A N 1
ATOM 1519 C CA . HIS A 1 194 ? -5.979 -5.720 25.643 1.00 71.62 194 HIS A CA 1
ATOM 1520 C C . HIS A 1 194 ? -7.461 -5.913 25.269 1.00 71.62 194 HIS A C 1
ATOM 1522 O O . HIS A 1 194 ? -8.305 -5.171 25.774 1.00 71.62 194 HIS A O 1
ATOM 1528 N N . SER A 1 195 ? -7.770 -6.890 24.407 1.00 63.62 195 SER A N 1
ATOM 1529 C CA . SER A 1 195 ? -9.132 -7.333 24.052 1.00 63.62 195 SER A CA 1
ATOM 1530 C C . SER A 1 195 ? -9.530 -8.602 24.799 1.00 63.62 195 SER A C 1
ATOM 1532 O O . SER A 1 195 ? -10.751 -8.757 25.025 1.00 63.62 195 SER A O 1
#

pLDDT: mean 88.34, std 13.02, range [42.97, 98.69]

Secondary structure (DSSP, 8-state):
-------------BTTTTTTS-HHHHHHHHHHHHHHHHHHHHSSSEEE-SS--GGGEEE-TTS-EEES--TT-EEE-TTSTT-B-SPB----TT-TTS----HHHHHHBS-B-HHHHHHIIIIISTT---SS-TT-TT-S--HHHHHH-TTHHHHHHHHHT---TT-S-PPPHHHHHHHHHHHHHHHHHHHHH--